Protein 6R15 (pdb70)

Sequence (227 aa):
GGITEAQARAIVNSSSALKLYSQDKTGMVDFALESGGGSILSTRCSETYETKTALMSLFGIPLWYFSQSPRVVIQPDIYPGNCWAFKGSQGYLVVRLSMMIHPAAFTLEHIPKTLSPTGNISSAPKDFAVYGLEENEEYQEEGQLLGQFTYDQDGESLQMMFQALKRPDDTAFQIVELRIFSNWGHPEYTCLLYRFRVHGEPVKEEDYSCALSNNFARSFHPMLRRYTNGPPPL

Secondary structure (DSSP, 8-state):
-PPPHHHHHHHHHHHHHHHHTTTTSS--TT-GGGT-EEEE-TT--B------EEEETTEEEEE----GGGGGSS--STT-SEEEESS-EEEEEEEEEEEEEEEEEEE---GGGSTTS--TTSB-EEEEEEESSTT-SS-EEEEEEE--TTS-SEEEEEPPP-SS---EEEEEEEE--BSS-SSEEEE-EEEEEEEE--/-HHHHHHH--GGGGSSSPP----SSPPP-

B-factor: mean 53.37, std 30.83, range [24.17, 215.7]

Organism: Homo sapiens (NCBI:txid9606)

Foldseek 3Di:
DDDDPVVVVVVVVVCVVCCVCLVHVFDFQQAVVLAKDWDDWPPWAFFDDQDAFDDDPPHTDDRDAADCNLQRYSDAQPRSWTKTWDFKTKTKMFTRAWFQWWKKKFFHDALVRDPVSFQQQEFFKKWKFADPDPPDDDGHTQDIDTDDNPDDRMDMGTTDDDPDGDIGRMMMMIGDGTNHDNTIHIGRYMGIGGGHDD/DVVVVVVVDDVVVVDPDDDDDDPPDDDDD

Solvent-accessible surface area: 13501 Å² total; per-residue (Å²): 138,76,116,80,124,75,94,35,152,62,107,84,98,68,61,114,140,90,134,89,86,50,97,24,38,81,98,15,10,0,41,13,91,18,1,0,0,2,18,12,4,14,47,7,96,47,57,150,63,143,106,42,90,116,65,108,185,69,102,90,102,136,98,105,46,43,20,1,50,20,0,0,62,86,77,46,164,65,40,42,11,2,25,1,124,34,30,105,1,55,2,2,0,22,0,13,88,78,0,67,22,53,5,1,1,1,12,3,11,49,79,128,109,19,132,102,47,73,9,28,17,0,2,59,48,3,2,0,26,1,2,118,77,63,178,52,71,111,18,67,60,11,2,142,36,66,4,66,51,107,44,139,33,48,25,76,23,127,15,94,201,89,141,116,106,58,25,7,39,18,0,0,2,28,6,93,29,18,68,56,48,118,88,60,0,13,0,10,3,0,2,0,2,26,101,41,63,245,166,154,111,134,57,15,22,114,36,46,28,9,62,197,51,173,39,102,92,70,88,37,116,126,34,80,32,139,188

Radius of gyration: 19.3 Å; Cα contacts (8 Å, |Δi|>4): 474; chains: 2; bounding box: 54×42×66 Å

InterPro domains:
  IPR012919 SUN domain [PF07738] (649-782)
  IPR012919 SUN domain [PS51469] (622-784)
  IPR032680 SUN domain-containing protein 1, N-terminal [PF09387] (63-291)
  IPR040994 SUN coiled coil domain 2 [PF18580] (547-605)
  IPR045119 SUN domain-containing protein 1-5 [PTHR12911] (48-783)

Nearest PDB structures (foldseek):
  6r15-assembly1_A  TM=1.005E+00  e=6.010E-41  Homo sapiens
  6wme-assembly1_A-3  TM=9.655E-01  e=1.500E-31  Homo sapiens
  4dxt-assembly1_A  TM=9.193E-01  e=1.225E-28  Homo sapiens
  5ywz-assembly1_A  TM=7.933E-01  e=3.144E-30  Mus musculus
  5ed8-assembly1_A  TM=7.906E-01  e=8.448E-26  Mus musculus

GO terms:
  GO:0005635 nuclear envelope (C, IDA)
  GO:0034993 meiotic nuclear membrane microtubule tethering complex (C, IDA)
  GO:0090292 nuclear matrix anchoring at nuclear membrane (P, IDA)
  GO:0005637 nuclear inner membrane (C, EXP)
  GO:0005515 protein binding (F, IPI)
  GO:0042802 identical protein binding (F, IPI)
  GO:0031965 nuclear membrane (C, IDA)
  GO:0140444 cytoskeleton-nuclear membrane anchor activity (F, IDA)
  GO:0005635 nuclear envelope (C, IMP)

Structure (mmCIF, N/CA/C/O backbone):
data_6R15
#
_entry.id   6R15
#
_cell.length_a   80.450
_cell.length_b   80.450
_cell.length_c   182.550
_cell.angle_alpha   90.00
_cell.angle_beta   90.00
_cell.angle_gamma   120.00
#
_symmetry.space_group_name_H-M   'P 63 2 2'
#
loop_
_entity.id
_entity.type
_entity.pdbx_description
1 polymer 'SUN domain-containing protein 1'
2 polymer Nesprin-1
3 non-polymer 'POTASSIUM ION'
4 non-polymer 'TRIETHYLENE GLYCOL'
5 non-polymer '4-(2-HYDROXYETHYL)-1-PIPERAZINE ETHANESULFONIC ACID'
6 water water
#
loop_
_atom_site.group_PDB
_atom_site.id
_atom_site.type_symbol
_atom_site.label_atom_id
_atom_site.label_alt_id
_atom_site.label_comp_id
_atom_site.label_asym_id
_atom_site.label_entity_id
_atom_site.label_seq_id
_atom_site.pdbx_PDB_ins_code
_atom_site.Cartn_x
_atom_site.Cartn_y
_atom_site.Cartn_z
_atom_site.occupancy
_atom_site.B_iso_or_equiv
_atom_site.auth_seq_id
_atom_site.auth_comp_id
_atom_site.auth_asym_id
_atom_site.auth_atom_id
_atom_site.pdbx_PDB_model_num
ATOM 1 N N . GLY A 1 6 ? 34.341 23.196 115.319 1.00 76.97 615 GLY A N 1
ATOM 2 C CA . GLY A 1 6 ? 34.129 24.161 114.254 1.00 80.41 615 GLY A CA 1
ATOM 3 C C . GLY A 1 6 ? 34.992 23.987 113.005 1.00 72.17 615 GLY A C 1
ATOM 4 O O . GLY A 1 6 ? 34.596 24.434 111.924 1.00 64.85 615 GLY A O 1
ATOM 7 N N . GLY A 1 7 ? 36.161 23.329 113.149 1.00 59.53 616 GLY A N 1
ATOM 8 C CA . GLY A 1 7 ? 37.124 23.224 112.074 1.00 49.26 616 GLY A CA 1
ATOM 9 C C . GLY A 1 7 ? 37.050 21.912 111.317 1.00 47.42 616 GLY A C 1
ATOM 10 O O . GLY A 1 7 ? 36.642 20.890 111.852 1.00 52.72 616 GLY A O 1
ATOM 14 N N . ILE A 1 8 ? 37.499 21.937 110.081 1.00 36.77 617 ILE A N 1
ATOM 15 C CA . ILE A 1 8 ? 37.404 20.771 109.207 1.00 34.77 617 ILE A CA 1
ATOM 16 C C . ILE A 1 8 ? 38.711 19.983 109.209 1.00 34.46 617 ILE A C 1
ATOM 17 O O . ILE A 1 8 ? 39.800 20.539 109.421 1.00 33.97 617 ILE A O 1
ATOM 33 N N . THR A 1 9 ? 38.595 18.681 108.921 1.00 33.22 618 THR A N 1
ATOM 34 C CA . THR A 1 9 ? 39.745 17.801 108.804 1.00 35.18 618 THR A CA 1
ATOM 35 C C . THR A 1 9 ? 40.331 17.824 107.387 1.00 33.22 618 THR A C 1
ATOM 36 O O . THR A 1 9 ? 39.709 18.300 106.425 1.00 31.80 618 THR A O 1
ATOM 47 N N . GLU A 1 10 ? 41.527 17.224 107.255 1.00 30.32 619 GLU A N 1
ATOM 48 C CA . GLU A 1 10 ? 42.147 17.091 105.940 1.00 30.50 619 GLU A CA 1
ATOM 49 C C . GLU A 1 10 ? 41.277 16.254 105.001 1.00 30.30 619 GLU A C 1
ATOM 50 O O . GLU A 1 10 ? 41.102 16.617 103.823 1.00 29.87 619 GLU A O 1
ATOM 62 N N . ALA A 1 11 ? 40.685 15.153 105.501 1.00 28.37 620 ALA A N 1
ATOM 63 C CA . ALA A 1 11 ? 39.801 14.351 104.642 1.00 29.70 620 ALA A CA 1
ATOM 64 C C . ALA A 1 11 ? 38.622 15.183 104.111 1.00 32.18 620 ALA A C 1
ATOM 65 O O . ALA A 1 11 ? 38.223 15.068 102.941 1.00 29.47 620 ALA A O 1
ATOM 72 N N . GLN A 1 12 ? 38.018 15.993 104.980 1.00 31.66 621 GLN A N 1
ATOM 73 C CA . GLN A 1 12 ? 36.880 16.804 104.567 1.00 30.40 621 GLN A CA 1
ATOM 74 C C . GLN A 1 12 ? 37.289 17.875 103.560 1.00 30.33 621 GLN A C 1
ATOM 75 O O . GLN A 1 12 ? 36.523 18.191 102.624 1.00 32.14 621 GLN A O 1
ATOM 89 N N . ALA A 1 13 ? 38.473 18.475 103.735 1.00 29.93 622 ALA A N 1
ATOM 90 C CA . ALA A 1 13 ? 38.962 19.460 102.781 1.00 30.01 622 ALA A CA 1
ATOM 91 C C . ALA A 1 13 ? 39.230 18.841 101.412 1.00 29.88 622 ALA A C 1
ATOM 92 O O . ALA A 1 13 ? 38.958 19.450 100.354 1.00 27.86 622 ALA A O 1
ATOM 99 N N . ARG A 1 14 ? 39.792 17.618 101.410 1.00 27.74 623 ARG A N 1
ATOM 100 C CA . ARG A 1 14 ? 40.018 16.941 100.138 1.00 27.13 623 ARG A CA 1
ATOM 101 C C . ARG A 1 14 ? 38.703 16.645 99.426 1.00 27.59 623 ARG A C 1
ATOM 102 O O . ARG A 1 14 ? 38.628 16.777 98.202 1.00 27.87 623 ARG A O 1
ATOM 123 N N . ALA A 1 15 ? 37.670 16.231 100.158 1.00 27.91 624 ALA A N 1
ATOM 124 C CA . ALA A 1 15 ? 36.371 15.955 99.535 1.00 30.32 624 ALA A CA 1
ATOM 125 C C . ALA A 1 15 ? 35.756 17.214 98.897 1.00 30.04 624 ALA A C 1
ATOM 126 O O . ALA A 1 15 ? 35.209 17.148 97.782 1.00 29.61 624 ALA A O 1
ATOM 133 N N . ILE A 1 16 ? 35.866 18.371 99.565 1.00 29.24 625 ILE A N 1
ATOM 134 C CA . ILE A 1 16 ? 35.341 19.628 99.010 1.00 30.69 625 ILE A CA 1
ATOM 135 C C . ILE A 1 16 ? 36.082 20.030 97.720 1.00 30.97 625 ILE A C 1
ATOM 136 O O . ILE A 1 16 ? 35.461 20.481 96.745 1.00 28.21 625 ILE A O 1
ATOM 152 N N . VAL A 1 17 ? 37.413 19.889 97.708 1.00 26.64 626 VAL A N 1
ATOM 153 C CA . VAL A 1 17 ? 38.215 20.221 96.531 1.00 28.38 626 VAL A CA 1
ATOM 154 C C . VAL A 1 17 ? 37.852 19.312 95.355 1.00 25.65 626 VAL A C 1
ATOM 155 O O . VAL A 1 17 ? 37.640 19.778 94.213 1.00 25.80 626 VAL A O 1
ATOM 168 N N . ASN A 1 18 ? 37.792 17.998 95.608 1.00 28.01 627 ASN A N 1
ATOM 169 C CA . ASN A 1 18 ? 37.508 17.039 94.540 1.00 30.28 627 ASN A CA 1
ATOM 170 C C . ASN A 1 18 ? 36.100 17.235 93.962 1.00 29.94 627 ASN A C 1
ATOM 171 O O . ASN A 1 18 ? 35.898 17.069 92.741 1.00 27.95 627 ASN A O 1
ATOM 182 N N . SER A 1 19 ? 35.116 17.577 94.818 1.00 28.93 628 SER A N 1
ATOM 183 C CA A SER A 1 19 ? 33.762 17.806 94.320 0.21 29.91 628 SER A CA 1
ATOM 184 C CA B SER A 1 19 ? 33.754 17.819 94.340 0.52 29.90 628 SER A CA 1
ATOM 185 C CA C SER A 1 19 ? 33.758 17.816 94.334 0.27 29.90 628 SER A CA 1
ATOM 186 C C . SER A 1 19 ? 33.686 19.073 93.464 1.00 29.97 628 SER A C 1
ATOM 187 O O . SER A 1 19 ? 32.965 19.101 92.448 1.00 30.28 628 SER A O 1
ATOM 209 N N . ALA A 1 20 ? 34.412 20.123 93.844 1.00 26.18 629 ALA A N 1
ATOM 210 C CA . ALA A 1 20 ? 34.448 21.346 93.031 1.00 26.86 629 ALA A CA 1
ATOM 211 C C . ALA A 1 20 ? 35.097 21.131 91.662 1.00 28.14 629 ALA A C 1
ATOM 212 O O . ALA A 1 20 ? 34.612 21.680 90.644 1.00 29.31 629 ALA A O 1
ATOM 219 N N . LEU A 1 21 ? 36.214 20.377 91.597 1.00 25.21 630 LEU A N 1
ATOM 220 C CA . LEU A 1 21 ? 36.827 20.078 90.293 1.00 24.97 630 LEU A CA 1
ATOM 221 C C . LEU A 1 21 ? 35.935 19.174 89.438 1.00 29.40 630 LEU A C 1
ATOM 222 O O . LEU A 1 21 ? 35.897 19.325 88.203 1.00 28.48 630 LEU A O 1
ATOM 238 N N . LYS A 1 22 ? 35.179 18.250 90.061 1.00 26.71 631 LYS A N 1
ATOM 239 C CA . LYS A 1 22 ? 34.271 17.412 89.272 1.00 28.23 631 LYS A CA 1
ATOM 240 C C . LYS A 1 22 ? 33.182 18.264 88.593 1.00 29.29 631 LYS A C 1
ATOM 241 O O . LYS A 1 22 ? 32.906 18.108 87.386 1.00 28.68 631 LYS A O 1
ATOM 260 N N . LEU A 1 23 ? 32.576 19.200 89.323 1.00 28.01 632 LEU A N 1
ATOM 261 C CA . LEU A 1 23 ? 31.585 20.080 88.699 1.00 27.06 632 LEU A CA 1
ATOM 262 C C . LEU A 1 23 ? 32.215 20.961 87.619 1.00 27.72 632 LEU A C 1
ATOM 263 O O . LEU A 1 23 ? 31.607 21.180 86.547 1.00 27.91 632 LEU A O 1
ATOM 279 N N . 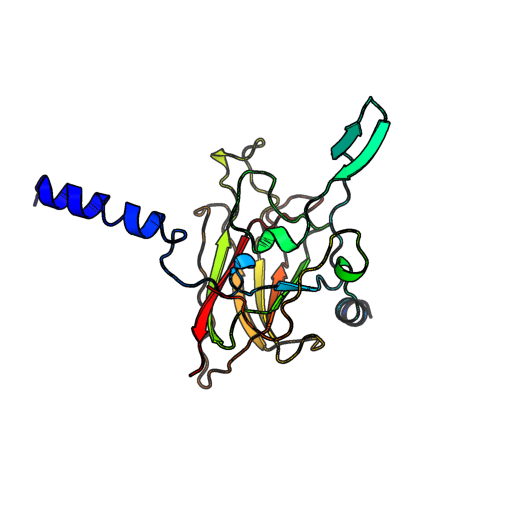TYR A 1 24 ? 33.419 21.511 87.898 1.00 25.83 633 TYR A N 1
ATOM 280 C CA . TYR A 1 24 ? 34.126 22.343 86.925 1.00 25.71 633 TYR A CA 1
ATOM 281 C C . TYR A 1 24 ? 34.309 21.598 85.600 1.00 28.04 633 TYR A C 1
ATOM 282 O O . TYR A 1 24 ? 34.064 22.156 84.507 1.00 27.70 633 TYR A O 1
ATOM 300 N N . SER A 1 25 ? 34.712 20.327 85.675 1.00 26.33 634 SER A N 1
ATOM 301 C CA . SER A 1 25 ? 34.950 19.529 84.481 1.00 27.16 634 SER A CA 1
ATOM 302 C C . SER A 1 25 ? 33.673 19.232 83.679 1.00 27.47 634 SER A C 1
ATOM 303 O O . SER A 1 25 ? 33.790 18.801 82.512 1.00 28.18 634 SER A O 1
ATOM 311 N N . GLN A 1 26 ? 32.494 19.404 84.264 1.00 26.02 635 GLN A N 1
ATOM 312 C CA . GLN A 1 26 ? 31.221 19.108 83.576 1.00 27.79 635 GLN A CA 1
ATOM 313 C C . GLN A 1 26 ? 30.642 20.373 82.947 1.00 27.56 635 GLN A C 1
ATOM 314 O O . GLN A 1 26 ? 29.566 20.820 83.275 1.00 27.85 635 GLN A O 1
ATOM 328 N N . ASP A 1 27 ? 31.420 20.986 82.053 1.00 28.61 636 ASP A N 1
ATOM 329 C CA . ASP A 1 27 ? 31.004 22.236 81.400 1.00 29.22 636 ASP A CA 1
ATOM 330 C C . ASP A 1 27 ? 30.685 23.327 82.424 1.00 29.52 636 ASP A C 1
ATOM 331 O O . ASP A 1 27 ? 29.792 24.147 82.205 1.00 28.15 636 ASP A O 1
ATOM 340 N N . LYS A 1 28 ? 31.429 23.362 83.552 1.00 26.81 637 LYS A N 1
ATOM 341 C CA . LYS A 1 28 ? 31.261 24.294 84.681 1.00 28.68 637 LYS A CA 1
ATOM 342 C C . LYS A 1 28 ? 29.971 24.175 85.505 1.00 30.92 637 LYS A C 1
ATOM 343 O O . LYS A 1 28 ? 29.974 24.486 86.700 1.00 31.57 637 LYS A O 1
ATOM 362 N N . THR A 1 29 ? 28.866 23.735 84.899 1.00 30.74 638 THR A N 1
ATOM 363 C CA . THR A 1 29 ? 27.529 23.802 85.484 1.00 34.75 638 THR A CA 1
ATOM 364 C C . THR A 1 29 ? 26.936 22.461 85.889 1.00 32.06 638 THR A C 1
ATOM 365 O O . THR A 1 29 ? 25.998 22.422 86.698 1.00 31.74 638 THR A O 1
ATOM 376 N N . GLY A 1 30 ? 27.359 21.373 85.255 1.00 28.51 639 GLY A N 1
ATOM 377 C CA . GLY A 1 30 ? 26.723 20.097 85.501 1.00 30.43 639 GLY A CA 1
ATOM 378 C C . GLY A 1 30 ? 25.327 19.933 84.924 1.00 31.03 639 GLY A C 1
ATOM 379 O O . GLY A 1 30 ? 24.570 19.097 85.409 1.00 32.37 639 GLY A O 1
ATOM 383 N N . MET A 1 31 ? 24.960 20.718 83.905 1.00 29.10 640 MET A N 1
ATOM 384 C CA . MET A 1 31 ? 23.631 20.686 83.293 1.00 31.26 640 MET A CA 1
ATOM 385 C C . MET A 1 31 ? 23.745 20.552 81.775 1.00 29.85 640 MET A C 1
ATOM 386 O O . MET A 1 31 ? 24.620 21.173 81.171 1.00 28.81 640 MET A O 1
ATOM 400 N N . VAL A 1 32 ? 22.843 19.785 81.151 1.00 30.36 641 VAL A N 1
ATOM 401 C CA . VAL A 1 32 ? 22.815 19.693 79.681 1.00 32.21 641 VAL A CA 1
ATOM 402 C C . VAL A 1 32 ? 22.624 21.072 79.044 1.00 30.96 641 VAL A C 1
ATOM 403 O O . VAL A 1 32 ? 21.750 21.848 79.472 1.00 30.61 641 VAL A O 1
ATOM 416 N N . ASP A 1 33 ? 23.385 21.343 77.937 1.00 29.74 642 ASP A N 1
ATOM 417 C CA . ASP A 1 33 ? 23.183 22.527 77.085 1.00 30.56 642 ASP A CA 1
ATOM 418 C C . ASP A 1 33 ? 22.565 22.075 75.751 1.00 30.49 642 ASP A C 1
ATOM 419 O O . ASP A 1 33 ? 23.282 21.548 74.882 1.00 28.66 642 ASP A O 1
ATOM 428 N N . PHE A 1 34 ? 21.255 22.272 75.593 1.00 26.96 643 PHE A N 1
ATOM 429 C CA . PHE A 1 34 ? 20.558 21.808 74.383 1.00 29.60 643 PHE A CA 1
ATOM 430 C C . PHE A 1 34 ? 20.851 22.681 73.151 1.00 30.61 643 PHE A C 1
ATOM 431 O O . PHE A 1 34 ? 20.417 22.323 72.041 1.00 30.14 643 PHE A O 1
ATOM 448 N N . ALA A 1 35 ? 21.596 23.786 73.304 1.00 27.36 644 ALA A N 1
ATOM 449 C CA . ALA A 1 35 ? 22.020 24.581 72.141 1.00 28.43 644 ALA A CA 1
ATOM 450 C C . ALA A 1 35 ? 23.399 24.196 71.600 1.00 29.46 644 ALA A C 1
ATOM 451 O O . ALA A 1 35 ? 23.750 24.641 70.487 1.00 28.59 644 ALA A O 1
ATOM 458 N N . LEU A 1 36 ? 24.195 23.433 72.366 1.00 28.51 645 LEU A N 1
ATOM 459 C CA . LEU A 1 36 ? 25.571 23.130 71.989 1.00 28.82 645 LEU A CA 1
ATOM 460 C C . LEU A 1 36 ? 25.655 22.476 70.606 1.00 29.32 645 LEU A C 1
ATOM 461 O O . LEU A 1 36 ? 25.016 21.455 70.352 1.00 27.02 645 LEU A O 1
ATOM 477 N N . GLU A 1 37 ? 26.522 23.023 69.731 1.00 26.57 646 GLU A N 1
ATOM 478 C CA . GLU A 1 37 ? 26.539 22.548 68.346 1.00 27.58 646 GLU A CA 1
ATOM 479 C C . GLU A 1 37 ? 26.973 21.074 68.258 1.00 28.54 646 GLU A C 1
ATOM 480 O O . GLU A 1 37 ? 26.355 20.282 67.526 1.00 28.92 646 GLU A O 1
ATOM 492 N N . SER A 1 38 ? 28.055 20.682 68.975 1.00 28.85 647 SER A N 1
ATOM 493 C CA . SER A 1 38 ? 28.543 19.311 68.840 1.00 31.13 647 SER A CA 1
ATOM 494 C C . SER A 1 38 ? 27.482 18.290 69.317 1.00 31.60 647 SER A C 1
ATOM 495 O O . SER A 1 38 ? 27.461 17.146 68.829 1.00 30.48 647 SER A O 1
ATOM 503 N N . GLY A 1 39 ? 26.580 18.715 70.208 1.00 30.69 648 GLY A N 1
ATOM 504 C CA . GLY A 1 39 ? 25.532 17.879 70.748 1.00 32.69 648 GLY A CA 1
ATOM 505 C C . GLY A 1 39 ? 24.217 17.870 69.994 1.00 33.22 648 GLY A C 1
ATOM 506 O O . GLY A 1 39 ? 23.289 17.174 70.413 1.00 31.93 648 GLY A O 1
ATOM 510 N N . GLY A 1 40 ? 24.101 18.572 68.868 1.00 29.76 649 GLY A N 1
ATOM 511 C CA . GLY A 1 40 ? 22.869 18.564 68.066 1.00 30.58 649 GLY A CA 1
ATOM 512 C C . GLY A 1 40 ? 22.194 19.921 67.867 1.00 29.94 649 GLY A C 1
ATOM 513 O O . GLY A 1 40 ? 21.201 19.981 67.115 1.00 30.70 649 GLY A O 1
ATOM 517 N N . GLY A 1 41 ? 22.679 21.027 68.480 1.00 30.97 650 GLY A N 1
ATOM 518 C CA . GLY A 1 41 ? 22.130 22.370 68.216 1.00 30.21 650 GLY A CA 1
ATOM 519 C C . GLY A 1 41 ? 22.658 23.007 66.937 1.00 28.68 650 GLY A C 1
ATOM 520 O O . GLY A 1 41 ? 23.709 22.614 66.412 1.00 28.58 650 GLY A O 1
ATOM 524 N N . SER A 1 42 ? 21.918 23.992 66.399 1.00 29.88 651 SER A N 1
ATOM 525 C CA . SER A 1 42 ? 22.376 24.691 65.202 1.00 31.92 651 SER A CA 1
ATOM 526 C C . SER A 1 42 ? 21.845 26.124 65.118 1.00 32.82 651 SER A C 1
ATOM 527 O O . SER A 1 42 ? 20.816 26.479 65.709 1.00 31.01 651 SER A O 1
ATOM 535 N N . ILE A 1 43 ? 22.595 26.959 64.385 1.00 29.18 652 ILE A N 1
ATOM 536 C CA . ILE A 1 43 ? 22.184 28.329 64.075 1.00 30.57 652 ILE A CA 1
ATOM 537 C C . ILE A 1 43 ? 21.381 28.305 62.773 1.00 33.00 652 ILE A C 1
ATOM 538 O O . ILE A 1 43 ? 21.914 27.936 61.714 1.00 31.17 652 ILE A O 1
ATOM 554 N N . LEU A 1 44 ? 20.109 28.733 62.849 1.00 29.88 653 LEU A N 1
ATOM 555 C CA . LEU A 1 44 ? 19.226 28.824 61.689 1.00 32.47 653 LEU A CA 1
ATOM 556 C C . LEU A 1 44 ? 19.309 30.176 60.982 1.00 35.11 653 LEU A C 1
ATOM 557 O O . LEU A 1 44 ? 19.268 30.229 59.747 1.00 36.31 653 LEU A O 1
ATOM 573 N N . SER A 1 45 ? 19.378 31.277 61.740 1.00 34.68 654 SER A N 1
ATOM 574 C CA . SER A 1 45 ? 19.221 32.617 61.167 1.00 34.58 654 SER A CA 1
ATOM 575 C C . SER A 1 45 ? 19.766 33.696 62.098 1.00 35.24 654 SER A C 1
ATOM 576 O O . SER A 1 45 ? 19.785 33.535 63.330 1.00 34.42 654 SER A O 1
ATOM 584 N N . THR A 1 46 ? 20.179 34.809 61.485 1.00 34.54 655 THR A N 1
ATOM 585 C CA . THR A 1 46 ? 20.513 36.049 62.190 1.00 36.58 655 THR A CA 1
ATOM 586 C C . THR A 1 46 ? 19.558 37.212 61.839 1.00 37.15 655 THR A C 1
ATOM 587 O O . THR A 1 46 ? 19.820 38.359 62.233 1.00 33.70 655 THR A O 1
ATOM 598 N N . ARG A 1 47 ? 18.448 36.943 61.135 1.00 33.14 656 ARG A N 1
ATOM 599 C CA . ARG A 1 47 ? 17.462 37.976 60.719 1.00 35.67 656 ARG A CA 1
ATOM 600 C C . ARG A 1 47 ? 18.228 39.116 60.038 1.00 37.24 656 ARG A C 1
ATOM 601 O O . ARG A 1 47 ? 19.076 38.843 59.171 1.00 35.24 656 ARG A O 1
ATOM 622 N N . CYS A 1 48 ? 17.966 40.380 60.375 1.00 38.07 657 CYS A N 1
ATOM 623 C CA . CYS A 1 48 ? 18.645 41.493 59.728 1.00 41.07 657 CYS A CA 1
ATOM 624 C C . CYS A 1 48 ? 19.934 41.946 60.438 1.00 41.20 657 CYS A C 1
ATOM 625 O O . CYS A 1 48 ? 20.449 43.012 60.097 1.00 41.67 657 CYS A O 1
ATOM 632 N N . SER A 1 49 ? 20.488 41.163 61.361 1.00 37.49 658 SER A N 1
ATOM 633 C CA . SER A 1 49 ? 21.768 41.513 61.979 1.00 37.68 658 SER A CA 1
ATOM 634 C C . SER A 1 49 ? 22.874 41.589 60.921 1.00 42.32 658 SER A C 1
ATOM 635 O O . SER A 1 49 ? 22.910 40.781 59.988 1.00 40.58 658 SER A O 1
ATOM 643 N N . GLU A 1 50 ? 23.823 42.508 61.106 1.00 40.50 659 GLU A N 1
ATOM 644 C CA . GLU A 1 50 ? 24.954 42.645 60.189 1.00 44.98 659 GLU A CA 1
ATOM 645 C C . GLU A 1 50 ? 26.248 42.312 60.910 1.00 42.20 659 GLU A C 1
ATOM 646 O O . GLU A 1 50 ? 26.617 42.997 61.867 1.00 37.65 659 GLU A O 1
ATOM 658 N N . THR A 1 51 ? 26.924 41.249 60.471 1.00 38.64 660 THR A N 1
ATOM 659 C CA . THR A 1 51 ? 28.202 40.888 61.074 1.00 40.54 660 THR A CA 1
ATOM 660 C C . THR A 1 51 ? 29.203 42.016 60.836 1.00 41.92 660 THR A C 1
ATOM 661 O O . THR A 1 51 ? 29.258 42.606 59.749 1.00 42.47 660 THR A O 1
ATOM 672 N N . TYR A 1 52 ? 29.951 42.369 61.873 1.00 39.55 661 TYR A N 1
ATOM 673 C CA . TYR A 1 52 ? 30.797 43.562 61.800 1.00 44.03 661 TYR A CA 1
ATOM 674 C C . TYR A 1 52 ? 31.989 43.299 60.876 1.00 52.17 661 TYR A C 1
ATOM 675 O O . TYR A 1 52 ? 32.764 42.370 61.103 1.00 58.65 661 TYR A O 1
ATOM 693 N N . GLU A 1 53 ? 32.146 44.117 59.848 1.00 77.95 662 GLU A N 1
ATOM 694 C CA . GLU A 1 53 ? 33.168 43.893 58.826 1.00 84.21 662 GLU A CA 1
ATOM 695 C C . GLU A 1 53 ? 34.340 44.829 59.094 1.00 75.99 662 GLU A C 1
ATOM 696 O O . GLU A 1 53 ? 34.275 46.025 58.817 1.00 76.79 662 GLU A O 1
ATOM 708 N N . THR A 1 54 ? 35.415 44.287 59.641 1.00 83.18 663 THR A N 1
ATOM 709 C CA . T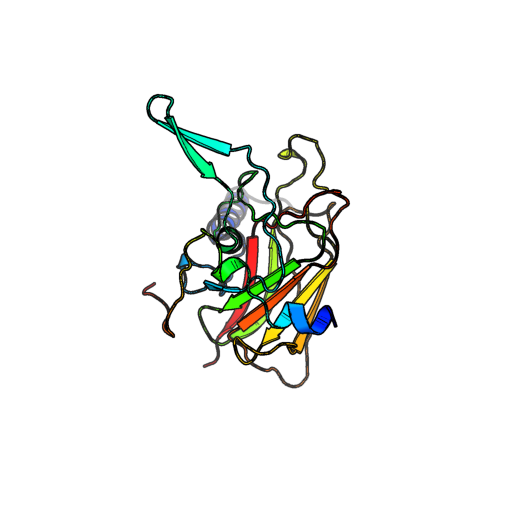HR A 1 54 ? 36.543 45.131 60.005 1.00 88.21 663 THR A CA 1
ATOM 710 C C . THR A 1 54 ? 37.608 45.193 58.918 1.00 89.77 663 THR A C 1
ATOM 711 O O . THR A 1 54 ? 38.250 46.237 58.758 1.00 100.31 663 THR A O 1
ATOM 722 N N . LYS A 1 55 ? 37.807 44.109 58.163 1.00 76.80 664 LYS A N 1
ATOM 723 C CA . LYS A 1 55 ? 38.810 44.061 57.097 1.00 78.28 664 LYS A CA 1
ATOM 724 C C . LYS A 1 55 ? 40.233 44.252 57.632 1.00 76.67 664 LYS A C 1
ATOM 725 O O . LYS A 1 55 ? 41.053 44.944 57.020 1.00 76.60 664 LYS A O 1
ATOM 744 N N . THR A 1 56 ? 40.538 43.619 58.771 1.00 70.74 665 THR A N 1
ATOM 745 C CA . THR A 1 56 ? 41.861 43.716 59.376 1.00 73.47 665 THR A CA 1
ATOM 746 C C . THR A 1 56 ? 42.612 42.395 59.479 1.00 65.54 665 THR A C 1
ATOM 747 O O . THR A 1 56 ? 43.840 42.428 59.566 1.00 70.80 665 THR A O 1
ATOM 758 N N . ALA A 1 57 ? 41.927 41.249 59.461 1.00 60.09 666 ALA A N 1
ATOM 759 C CA . ALA A 1 57 ? 42.560 39.935 59.643 1.00 58.09 666 ALA A CA 1
ATOM 760 C C . ALA A 1 57 ? 42.811 39.264 58.291 1.00 51.30 666 ALA A C 1
ATOM 761 O O . ALA A 1 57 ? 41.985 38.505 57.785 1.00 48.74 666 ALA A O 1
ATOM 768 N N . LEU A 1 58 ? 43.991 39.495 57.732 1.00 46.39 667 LEU A N 1
ATOM 769 C CA . LEU A 1 58 ? 44.313 39.054 56.377 1.00 46.52 667 LEU A CA 1
ATOM 770 C C . LEU A 1 58 ? 45.120 37.756 56.408 1.00 45.64 667 LEU A C 1
ATOM 771 O O . LEU A 1 58 ? 46.184 37.686 57.052 1.00 44.54 667 LEU A O 1
ATOM 787 N N . MET A 1 59 ? 44.611 36.736 55.705 1.00 46.85 668 MET A N 1
ATOM 788 C CA . MET A 1 59 ? 45.318 35.472 55.509 1.00 46.55 668 MET A CA 1
ATOM 789 C C . MET A 1 59 ? 46.081 35.508 54.187 1.00 46.92 668 MET A C 1
ATOM 790 O O . MET A 1 59 ? 45.520 35.887 53.147 1.00 48.71 668 MET A O 1
ATOM 804 N N . SER A 1 60 ? 47.355 35.104 54.223 1.00 45.75 669 SER A N 1
ATOM 805 C CA . SER A 1 60 ? 48.190 35.120 53.023 1.00 46.19 669 SER A CA 1
ATOM 806 C C . SER A 1 60 ? 49.078 33.882 52.950 1.00 45.66 669 SER A C 1
ATOM 807 O O . SER A 1 60 ? 49.332 33.189 53.948 1.00 45.82 669 SER A O 1
ATOM 815 N N . LEU A 1 61 ? 49.582 33.632 51.753 1.00 46.40 670 LEU A N 1
ATOM 816 C CA . LEU A 1 61 ? 50.556 32.581 51.519 1.00 55.08 670 LEU A CA 1
ATOM 817 C C . LEU A 1 61 ? 51.538 33.069 50.458 1.00 53.75 670 LEU A C 1
ATOM 818 O O . LEU A 1 61 ? 51.128 33.610 49.424 1.00 49.10 670 LEU A O 1
ATOM 834 N N . PHE A 1 62 ? 52.832 32.918 50.746 1.00 49.36 671 PHE A N 1
ATOM 835 C CA . PHE A 1 62 ? 53.902 33.404 49.881 1.00 56.84 671 PHE A CA 1
ATOM 836 C C . PHE A 1 62 ? 53.765 34.895 49.601 1.00 61.74 671 PHE A C 1
ATOM 837 O O . PHE A 1 62 ? 54.155 35.381 48.533 1.00 69.48 671 PHE A O 1
ATOM 854 N N . GLY A 1 63 ? 53.217 35.635 50.550 1.00 54.16 672 GLY A N 1
ATOM 855 C CA . GLY A 1 63 ? 52.977 37.044 50.349 1.00 56.46 672 GLY A CA 1
ATOM 856 C C . GLY A 1 63 ? 51.740 37.379 49.545 1.00 55.40 672 GLY A C 1
ATOM 857 O O . GLY A 1 63 ? 51.476 38.566 49.333 1.00 60.68 672 GLY A O 1
ATOM 861 N N . ILE A 1 64 ? 50.964 36.382 49.124 1.00 53.57 673 ILE A N 1
ATOM 862 C CA . ILE A 1 64 ? 49.795 36.600 48.277 1.00 53.51 673 ILE A CA 1
ATOM 863 C C . ILE A 1 64 ? 48.555 36.693 49.173 1.00 55.13 673 ILE A C 1
ATOM 864 O O . ILE A 1 64 ? 48.239 35.709 49.873 1.00 50.44 673 ILE A O 1
ATOM 880 N N . PRO A 1 65 ? 47.822 37.807 49.154 1.00 53.51 674 PRO A N 1
ATOM 881 C CA . PRO A 1 65 ? 46.610 37.886 49.979 1.00 53.22 674 PRO A CA 1
ATOM 882 C C . PRO A 1 65 ? 45.554 36.910 49.483 1.00 61.75 674 PRO A C 1
ATOM 883 O O . PRO A 1 65 ? 45.312 36.798 48.281 1.00 60.07 674 PRO A O 1
ATOM 894 N N . LEU A 1 66 ? 44.909 36.218 50.421 1.00 62.97 675 LEU A N 1
ATOM 895 C CA . LEU A 1 66 ? 43.945 35.182 50.079 1.00 57.97 675 LEU A CA 1
ATOM 896 C C . LEU A 1 66 ? 42.536 35.458 50.571 1.00 59.62 675 LEU A C 1
ATOM 897 O O . LEU A 1 66 ? 41.577 35.212 49.838 1.00 62.46 675 LEU A O 1
ATOM 913 N N . TRP A 1 67 ? 42.375 35.939 51.802 1.00 55.84 676 TRP A N 1
ATOM 914 C CA . TRP A 1 67 ? 41.066 35.930 52.438 1.00 57.98 676 TRP A CA 1
ATOM 915 C C . TRP A 1 67 ? 41.127 36.818 53.670 1.00 55.13 676 TRP A C 1
ATOM 916 O O . TRP A 1 67 ? 42.155 36.858 54.353 1.00 51.92 676 TRP A O 1
ATOM 937 N N . TYR A 1 68 ? 40.034 37.529 53.948 1.00 56.52 677 TYR A N 1
ATOM 938 C CA . TYR A 1 68 ? 39.856 38.213 55.226 1.00 54.59 677 TYR A CA 1
ATOM 939 C C . TYR A 1 68 ? 39.034 37.347 56.182 1.00 55.18 677 TYR A C 1
ATOM 940 O O . TYR A 1 68 ? 37.994 36.815 55.803 1.00 58.44 677 TYR A O 1
ATOM 958 N N . PHE A 1 69 ? 39.495 37.217 57.416 1.00 52.75 678 PHE A N 1
ATOM 959 C CA . PHE A 1 69 ? 38.870 36.329 58.393 1.00 53.69 678 PHE A CA 1
ATOM 960 C C . PHE A 1 69 ? 38.013 37.129 59.366 1.00 53.87 678 PHE A C 1
ATOM 961 O O . PHE A 1 69 ? 38.466 38.143 59.892 1.00 51.69 678 PHE A O 1
ATOM 978 N N . SER A 1 70 ? 36.776 36.666 59.597 1.00 41.56 679 SER A N 1
ATOM 979 C CA . SER A 1 70 ? 35.916 37.152 60.676 1.00 43.55 679 SER A CA 1
ATOM 980 C C . SER A 1 70 ? 35.119 35.976 61.241 1.00 43.04 679 SER A C 1
ATOM 981 O O . SER A 1 70 ? 34.891 34.981 60.548 1.00 41.03 679 SER A O 1
ATOM 989 N N . GLN A 1 71 ? 34.705 36.087 62.511 1.00 37.52 680 GLN A N 1
ATOM 990 C CA . GLN A 1 71 ? 34.055 34.975 63.197 1.00 34.35 680 GLN A CA 1
ATOM 991 C C . GLN A 1 71 ? 32.600 34.812 62.758 1.00 34.29 680 GLN A C 1
ATOM 992 O O . GLN A 1 71 ? 31.885 35.803 62.542 1.00 36.32 680 GLN A O 1
ATOM 1006 N N . SER A 1 72 ? 32.155 33.531 62.678 1.00 34.61 681 SER A N 1
ATOM 1007 C CA . SER A 1 72 ? 30.810 33.112 62.287 1.00 34.95 681 SER A CA 1
ATOM 1008 C C . SER A 1 72 ? 29.861 33.188 63.469 1.00 31.56 681 SER A C 1
ATOM 1009 O O . SER A 1 72 ? 30.276 33.000 64.615 1.00 31.06 681 SER A O 1
ATOM 1017 N N . PRO A 1 73 ? 28.582 33.400 63.220 1.00 28.98 682 PRO A N 1
ATOM 1018 C CA . PRO A 1 73 ? 27.578 33.260 64.281 1.00 28.70 682 PRO A CA 1
ATOM 1019 C C . PRO A 1 73 ? 27.618 31.905 64.972 1.00 27.30 682 PRO A C 1
ATOM 1020 O O . PRO A 1 73 ? 27.213 31.790 66.150 1.00 28.44 682 PRO A O 1
ATOM 1031 N N . ARG A 1 74 ? 28.130 30.869 64.290 1.00 26.64 683 ARG A N 1
ATOM 1032 C CA . ARG A 1 74 ? 28.196 29.537 64.928 1.00 26.63 683 ARG A CA 1
ATOM 1033 C C . ARG A 1 74 ? 29.093 29.503 66.176 1.00 28.01 683 ARG A C 1
ATOM 1034 O O . ARG A 1 74 ? 28.955 28.579 67.016 1.00 27.69 683 ARG A O 1
ATOM 1055 N N . VAL A 1 75 ? 30.014 30.465 66.323 1.00 30.59 684 VAL A N 1
ATOM 1056 C CA . VAL A 1 75 ? 30.910 30.409 67.484 1.00 30.47 684 VAL A CA 1
ATOM 1057 C C . VAL A 1 75 ? 30.129 30.596 68.802 1.00 28.92 684 VAL A C 1
ATOM 1058 O O . VAL A 1 75 ? 30.636 30.199 69.885 1.00 27.48 684 VAL A O 1
ATOM 1071 N N . VAL A 1 76 ? 28.917 31.156 68.742 1.00 24.96 685 VAL A N 1
ATOM 1072 C CA . VAL A 1 76 ? 28.092 31.388 69.940 1.00 26.04 685 VAL A CA 1
ATOM 1073 C C . VAL A 1 76 ? 27.625 30.066 70.582 1.00 27.06 685 VAL A C 1
ATOM 1074 O O . VAL A 1 76 ? 27.299 30.065 71.787 1.00 27.88 685 VAL A O 1
ATOM 1087 N N . ILE A 1 77 ? 27.634 28.930 69.846 1.00 25.69 686 ILE A N 1
ATOM 1088 C CA . ILE A 1 77 ? 27.255 27.646 70.437 1.00 26.34 686 ILE A CA 1
ATOM 1089 C C . ILE A 1 77 ? 28.444 26.668 70.415 1.00 28.09 686 ILE A C 1
ATOM 1090 O O . ILE A 1 77 ? 28.280 25.438 70.231 1.00 27.66 686 ILE A O 1
ATOM 1106 N N . GLN A 1 78 ? 29.673 27.228 70.572 1.00 27.79 687 GLN A N 1
ATOM 1107 C CA . GLN A 1 78 ? 30.926 26.479 70.702 1.00 28.11 687 GLN A CA 1
ATOM 1108 C C . GLN A 1 78 ? 31.635 26.902 72.008 1.00 25.79 687 GLN A C 1
ATOM 1109 O O . GLN A 1 78 ? 31.558 28.074 72.387 1.00 26.96 687 GLN A O 1
ATOM 1123 N N . PRO A 1 79 ? 32.309 25.986 72.721 1.00 25.00 688 PRO A N 1
ATOM 1124 C CA . PRO A 1 79 ? 32.676 26.290 74.127 1.00 27.50 688 PRO A CA 1
ATOM 1125 C C . PRO A 1 79 ? 33.914 27.177 74.371 1.00 28.01 688 PRO A C 1
ATOM 1126 O O . PRO A 1 79 ? 33.996 27.784 75.458 1.00 27.00 688 PRO A O 1
ATOM 1137 N N . ASP A 1 80 ? 34.846 27.300 73.417 1.00 27.89 689 ASP A N 1
ATOM 1138 C CA . ASP A 1 80 ? 36.030 28.185 73.576 1.00 30.12 689 ASP A CA 1
ATOM 1139 C C . ASP A 1 80 ? 35.622 29.640 73.788 1.00 30.16 689 ASP A C 1
ATOM 1140 O O . ASP A 1 80 ? 34.858 30.205 72.990 1.00 29.62 689 ASP A O 1
ATOM 1149 N N . ILE A 1 81 ? 36.095 30.258 74.886 1.00 26.78 690 ILE A N 1
ATOM 1150 C CA . ILE A 1 81 ? 35.812 31.681 75.113 1.00 27.20 690 ILE A CA 1
ATOM 1151 C C . ILE A 1 81 ? 37.081 32.496 75.407 1.00 30.65 690 ILE A C 1
ATOM 1152 O O . ILE A 1 81 ? 37.044 33.482 76.167 1.00 29.69 690 ILE A O 1
ATOM 1168 N N . TYR A 1 82 ? 38.209 32.122 74.793 1.00 26.13 691 TYR A N 1
ATOM 1169 C CA . TYR A 1 82 ? 39.362 33.002 74.793 1.00 26.01 691 TYR A CA 1
ATOM 1170 C C . TYR A 1 82 ? 38.977 34.329 74.119 1.00 27.84 691 TYR A C 1
ATOM 1171 O O . TYR A 1 82 ? 38.111 34.348 73.225 1.00 26.74 691 TYR A O 1
ATOM 1189 N N . PRO A 1 83 ? 39.590 35.448 74.531 1.00 27.53 692 PRO A N 1
ATOM 1190 C CA . PRO A 1 83 ? 39.320 36.741 73.878 1.00 28.40 692 PRO A CA 1
ATOM 1191 C C . PRO A 1 83 ? 39.324 36.657 72.351 1.00 29.89 692 PRO A C 1
ATOM 1192 O O . PRO A 1 83 ? 40.257 36.135 71.734 1.00 28.36 692 PRO A O 1
ATOM 1203 N N . GLY A 1 84 ? 38.260 37.210 71.740 1.00 30.38 693 GLY A N 1
ATOM 1204 C CA . GLY A 1 84 ? 38.092 37.233 70.290 1.00 29.71 693 GLY A CA 1
ATOM 1205 C C . GLY A 1 84 ? 37.284 36.083 69.710 1.00 31.37 693 GLY A C 1
ATOM 1206 O O . GLY A 1 84 ? 36.891 36.152 68.529 1.00 33.20 693 GLY A O 1
ATOM 1210 N N . ASN A 1 85 ? 37.020 35.030 70.490 1.00 26.65 694 ASN A N 1
ATOM 1211 C CA . ASN A 1 85 ? 36.228 33.881 70.024 1.00 27.01 694 ASN A CA 1
ATOM 1212 C C . ASN A 1 85 ? 34.729 34.111 70.271 1.00 28.73 694 ASN A C 1
ATOM 1213 O O . ASN A 1 85 ? 34.071 33.402 71.039 1.00 28.86 694 ASN A O 1
ATOM 1224 N N . CYS A 1 86 ? 34.211 35.138 69.578 1.00 29.00 695 CYS A N 1
ATOM 1225 C CA . CYS A 1 86 ? 32.885 35.690 69.782 1.00 28.13 695 CYS A CA 1
ATOM 1226 C C . CYS A 1 86 ? 32.346 36.169 68.438 1.00 29.22 695 CYS A C 1
ATOM 1227 O O . CYS A 1 86 ? 33.107 36.489 67.524 1.00 31.02 695 CYS A O 1
ATOM 1235 N N . TRP A 1 87 ? 31.018 36.266 68.336 1.00 28.19 696 TRP A N 1
ATOM 1236 C CA . TRP A 1 87 ? 30.356 36.819 67.153 1.00 29.37 696 TRP A CA 1
ATOM 1237 C C . TRP A 1 87 ? 30.071 38.299 67.391 1.00 30.31 696 TRP A C 1
ATOM 1238 O O . TRP A 1 87 ? 29.440 38.660 68.391 1.00 31.67 696 TRP A O 1
ATOM 1259 N N . ALA A 1 88 ? 30.516 39.142 66.468 1.00 29.27 697 ALA A N 1
ATOM 1260 C CA . ALA A 1 88 ? 30.354 40.585 66.568 1.00 32.05 697 ALA A CA 1
ATOM 1261 C C . ALA A 1 88 ? 29.357 41.065 65.519 1.00 34.10 697 ALA A C 1
ATOM 1262 O O . ALA A 1 88 ? 29.552 40.806 64.318 1.00 33.68 697 ALA A O 1
ATOM 1269 N N . PHE A 1 89 ? 28.328 41.806 65.953 1.00 31.54 698 PHE A N 1
ATOM 1270 C CA . PHE A 1 89 ? 27.415 42.447 65.008 1.00 32.62 698 PHE A CA 1
ATOM 1271 C C . PHE A 1 89 ? 27.432 43.966 65.177 1.00 34.72 698 PHE A C 1
ATOM 1272 O O . PHE A 1 89 ? 27.779 44.485 66.243 1.00 34.90 698 PHE A O 1
ATOM 1289 N N . LYS A 1 90 ? 27.101 44.670 64.094 1.00 33.64 699 LYS A N 1
ATOM 1290 C CA . LYS A 1 90 ? 27.128 46.129 64.070 1.00 35.40 699 LYS A CA 1
ATOM 1291 C C . LYS A 1 90 ? 26.029 46.714 64.952 1.00 37.62 699 LYS A C 1
ATOM 1292 O O . LYS A 1 90 ? 24.913 46.192 64.998 1.00 37.13 699 LYS A O 1
ATOM 1311 N N . GLY A 1 91 ? 26.350 47.799 65.670 1.00 40.04 700 GLY A N 1
ATOM 1312 C CA . GLY A 1 91 ? 25.375 48.465 66.539 1.00 39.13 700 GLY A CA 1
ATOM 1313 C C . GLY A 1 91 ? 25.143 47.703 67.837 1.00 38.43 700 GLY A C 1
ATOM 1314 O O . GLY A 1 91 ? 25.997 46.912 68.298 1.00 37.80 700 GLY A O 1
ATOM 1318 N N . SER A 1 92 ? 23.969 47.941 68.448 1.00 34.65 701 SER A N 1
ATOM 1319 C CA . SER A 1 92 ? 23.658 47.275 69.708 1.00 37.21 701 SER A CA 1
ATOM 1320 C C . SER A 1 92 ? 22.297 46.556 69.717 1.00 37.87 701 SER A C 1
ATOM 1321 O O . SER A 1 92 ? 21.834 46.168 70.792 1.00 40.92 701 SER A O 1
ATOM 1329 N N . GLN A 1 93 ? 21.676 46.326 68.556 1.00 36.51 702 GLN A N 1
ATOM 1330 C CA . GLN A 1 93 ? 20.499 45.463 68.436 1.00 36.69 702 GLN A CA 1
ATOM 1331 C C . GLN A 1 93 ? 20.810 44.269 67.532 1.00 35.64 702 GLN A C 1
ATOM 1332 O O . GLN A 1 93 ? 21.280 44.455 66.400 1.00 37.84 702 GLN A O 1
ATOM 1346 N N . GLY A 1 94 ? 20.549 43.054 68.024 1.00 33.04 703 GLY A N 1
ATOM 1347 C CA . GLY A 1 94 ? 20.900 41.844 67.294 1.00 34.55 703 GLY A CA 1
ATOM 1348 C C . GLY A 1 94 ? 19.913 40.718 67.520 1.00 34.28 703 GLY A C 1
ATOM 1349 O O . GLY A 1 94 ? 19.149 40.740 68.488 1.00 34.40 703 GLY A O 1
ATOM 1353 N N . TYR A 1 95 ? 19.960 39.709 66.620 1.00 31.48 704 TYR A N 1
ATOM 1354 C CA . TYR A 1 95 ? 19.030 38.577 66.606 1.00 32.77 704 TYR A CA 1
ATOM 1355 C C . TYR A 1 95 ? 19.743 37.257 66.282 1.00 33.45 704 TYR A C 1
ATOM 1356 O O . TYR A 1 95 ? 20.574 37.206 65.370 1.00 32.87 704 TYR A O 1
ATOM 1374 N N . LEU A 1 96 ? 19.399 36.184 66.998 1.00 31.31 705 LEU A N 1
ATOM 1375 C CA . LEU A 1 96 ? 19.985 34.863 66.763 1.00 31.96 705 LEU A CA 1
ATOM 1376 C C . LEU A 1 96 ? 18.906 33.798 66.967 1.00 30.57 705 LEU A C 1
ATOM 1377 O O . LEU A 1 96 ? 18.391 33.664 68.079 1.00 31.80 705 LEU A O 1
ATOM 1393 N N . VAL A 1 97 ? 18.601 33.019 65.919 1.00 30.45 706 VAL A N 1
ATOM 1394 C CA . VAL A 1 97 ? 17.598 31.945 65.970 1.00 32.21 706 VAL A CA 1
ATOM 1395 C C . VAL A 1 97 ? 18.322 30.598 66.028 1.00 30.79 706 VAL A C 1
ATOM 1396 O O . VAL A 1 97 ? 19.095 30.242 65.120 1.00 30.67 706 VAL A O 1
ATOM 1409 N N . VAL A 1 98 ? 18.081 29.859 67.123 1.00 28.47 707 VAL A N 1
ATOM 1410 C CA . VAL A 1 98 ? 18.783 28.618 67.444 1.00 28.52 707 VAL A CA 1
ATOM 1411 C C . VAL A 1 98 ? 17.804 27.438 67.453 1.00 30.25 707 VAL A C 1
ATOM 1412 O O . VAL A 1 98 ? 16.772 27.492 68.151 1.00 31.75 707 VAL A O 1
ATOM 1425 N N . ARG A 1 99 ? 18.151 26.354 66.746 1.00 30.34 708 ARG A N 1
ATOM 1426 C CA . ARG A 1 99 ? 17.398 25.098 66.836 1.00 28.83 708 ARG A CA 1
ATOM 1427 C C . ARG A 1 99 ? 18.052 24.165 67.870 1.00 30.92 708 ARG A C 1
ATOM 1428 O O . ARG A 1 99 ? 19.225 23.820 67.731 1.00 31.62 708 ARG A O 1
ATOM 1449 N N . LEU A 1 100 ? 17.277 23.731 68.885 1.00 32.59 709 LEU A N 1
ATOM 1450 C CA . LEU A 1 100 ? 17.780 22.881 69.970 1.00 31.67 709 LEU A CA 1
ATOM 1451 C C . LEU A 1 100 ? 17.930 21.420 69.523 1.00 31.27 709 LEU A C 1
ATOM 1452 O O . LEU A 1 100 ? 17.303 20.970 68.554 1.00 32.26 709 LEU A O 1
ATOM 1468 N N . SER A 1 101 ? 18.771 20.653 70.263 1.00 30.94 710 SER A N 1
ATOM 1469 C CA . SER A 1 101 ? 18.998 19.258 69.893 1.00 32.75 710 SER A CA 1
ATOM 1470 C C . SER A 1 101 ? 17.799 18.352 70.153 1.00 35.87 710 SER A C 1
ATOM 1471 O O . SER A 1 101 ? 17.713 17.292 69.520 1.00 36.79 710 SER A O 1
ATOM 1479 N N . MET A 1 102 ? 16.894 18.742 71.061 1.00 35.01 711 MET A N 1
ATOM 1480 C CA . MET A 1 102 ? 15.690 17.993 71.411 1.00 38.77 711 MET A CA 1
ATOM 1481 C C . MET A 1 102 ? 14.549 18.974 71.673 1.00 35.68 711 MET A C 1
ATOM 1482 O O . MET A 1 102 ? 14.785 20.148 71.921 1.00 33.46 711 MET A O 1
ATOM 1496 N N . MET A 1 103 ? 13.311 18.488 71.575 1.00 34.60 712 MET A N 1
ATOM 1497 C CA . MET A 1 103 ? 12.149 19.238 72.059 1.00 35.49 712 MET A CA 1
ATOM 1498 C C . MET A 1 103 ? 12.122 19.216 73.592 1.00 35.80 712 MET A C 1
ATOM 1499 O O . MET A 1 103 ? 12.155 18.129 74.195 1.00 37.56 712 MET A O 1
ATOM 1513 N N . ILE A 1 104 ? 12.080 20.410 74.236 1.00 33.91 713 ILE A N 1
ATOM 1514 C CA . ILE A 1 104 ? 12.179 20.509 75.689 1.00 32.73 713 ILE A CA 1
ATOM 1515 C C . ILE A 1 104 ? 11.183 21.515 76.279 1.00 34.31 713 ILE A C 1
ATOM 1516 O O . ILE A 1 104 ? 10.635 22.372 75.582 1.00 32.48 713 ILE A O 1
ATOM 1532 N N . HIS A 1 105 ? 10.978 21.425 77.607 1.00 36.40 714 HIS A N 1
ATOM 1533 C CA . HIS A 1 105 ? 10.423 22.541 78.383 1.00 39.50 714 HIS A CA 1
ATOM 1534 C C . HIS A 1 105 ? 11.572 23.419 78.900 1.00 38.21 714 HIS A C 1
ATOM 1535 O O . HIS A 1 105 ? 12.278 23.006 79.836 1.00 34.54 714 HIS A O 1
ATOM 1549 N N . PRO A 1 106 ? 11.825 24.594 78.293 1.00 36.29 715 PRO A N 1
ATOM 1550 C CA . PRO A 1 106 ? 12.976 25.415 78.719 1.00 39.57 715 PRO A CA 1
ATOM 1551 C C . PRO A 1 106 ? 12.784 25.950 80.134 1.00 41.17 715 PRO A C 1
ATOM 1552 O O . PRO A 1 106 ? 11.704 26.431 80.495 1.00 39.53 715 PRO A O 1
ATOM 1563 N N . ALA A 1 107 ? 13.846 25.858 80.948 1.00 36.09 716 ALA A N 1
ATOM 1564 C CA . ALA A 1 107 ? 13.784 26.309 82.331 1.00 35.82 716 ALA A CA 1
ATOM 1565 C C . ALA A 1 107 ? 14.790 27.402 82.698 1.00 33.98 716 ALA A C 1
ATOM 1566 O O . ALA A 1 107 ? 14.533 28.155 83.663 1.00 32.32 716 ALA A O 1
ATOM 1573 N N . ALA A 1 108 ? 15.897 27.528 81.971 1.00 29.15 717 ALA A N 1
ATOM 1574 C CA . ALA A 1 108 ? 16.942 28.478 82.307 1.00 30.25 717 ALA A CA 1
ATOM 1575 C C . ALA A 1 108 ? 17.865 28.657 81.102 1.00 31.02 717 ALA A C 1
ATOM 1576 O O . ALA A 1 108 ? 17.894 27.823 80.182 1.00 30.02 717 ALA A O 1
ATOM 1583 N N . PHE A 1 109 ? 18.604 29.780 81.119 1.00 26.93 718 PHE A N 1
ATOM 1584 C CA . PHE A 1 109 ? 19.537 30.192 80.073 1.00 28.01 718 PHE A CA 1
ATOM 1585 C C . PHE A 1 109 ? 20.837 30.656 80.719 1.00 28.99 718 PHE A C 1
ATOM 1586 O O . PHE A 1 109 ? 20.825 31.162 81.840 1.00 30.38 718 PHE A O 1
ATOM 1603 N N . THR A 1 110 ? 21.967 30.458 80.013 1.00 27.73 719 THR A N 1
ATOM 1604 C CA . THR A 1 110 ? 23.278 30.962 80.432 1.00 29.90 719 THR A CA 1
ATOM 1605 C C . THR A 1 110 ? 23.871 31.877 79.366 1.00 31.00 719 THR A C 1
ATOM 1606 O O . THR A 1 110 ? 23.777 31.595 78.166 1.00 31.48 719 THR A O 1
ATOM 1617 N N . LEU A 1 111 ? 24.501 32.966 79.792 1.00 28.63 720 LEU A N 1
ATOM 1618 C CA . LEU A 1 111 ? 25.259 33.856 78.902 1.00 28.61 720 LEU A CA 1
ATOM 1619 C C . LEU A 1 111 ? 26.658 34.028 79.506 1.00 32.34 720 LEU A C 1
ATOM 1620 O O . LEU A 1 111 ? 26.784 34.212 80.725 1.00 31.75 720 LEU A O 1
ATOM 1636 N N . GLU A 1 112 ? 27.705 33.898 78.682 1.00 29.42 721 GLU A N 1
ATOM 1637 C CA . GLU A 1 112 ? 29.081 34.137 79.115 1.00 28.31 721 GLU A CA 1
ATOM 1638 C C . GLU A 1 112 ? 29.713 35.279 78.315 1.00 27.36 721 GLU A C 1
ATOM 1639 O O . GLU A 1 112 ? 29.429 35.433 77.114 1.00 28.82 721 GLU A O 1
ATOM 1651 N N . HIS A 1 113 ? 30.598 36.054 78.981 1.00 27.25 722 HIS A N 1
ATOM 1652 C CA . HIS A 1 113 ? 31.484 37.043 78.358 1.00 27.95 722 HIS A CA 1
ATOM 1653 C C . HIS A 1 113 ? 32.858 36.945 79.031 1.00 28.73 722 HIS A C 1
ATOM 1654 O O . HIS A 1 113 ? 32.980 36.432 80.154 1.00 29.32 722 HIS A O 1
ATOM 1668 N N . ILE A 1 114 ? 33.902 37.440 78.376 1.00 27.43 723 ILE A N 1
ATOM 1669 C CA . ILE A 1 114 ? 35.202 37.408 79.043 1.00 27.10 723 ILE A CA 1
ATOM 1670 C C . ILE A 1 114 ? 35.184 38.340 80.256 1.00 28.32 723 ILE A C 1
ATOM 1671 O O . ILE A 1 114 ? 34.440 39.326 80.282 1.00 27.00 723 ILE A O 1
ATOM 1687 N N . PRO A 1 115 ? 36.009 38.091 81.274 1.00 31.16 724 PRO A N 1
ATOM 1688 C CA . PRO A 1 115 ? 36.109 39.040 82.390 1.00 33.33 724 PRO A CA 1
ATOM 1689 C C . PRO A 1 115 ? 37.008 40.215 82.041 1.00 32.93 724 PRO A C 1
ATOM 1690 O O . PRO A 1 115 ? 37.869 40.130 81.168 1.00 30.76 724 PRO A O 1
ATOM 1701 N N . LYS A 1 116 ? 36.812 41.326 82.766 1.00 30.36 725 LYS A N 1
ATOM 1702 C CA . LYS A 1 116 ? 37.595 42.533 82.507 1.00 35.62 725 LYS A CA 1
ATOM 1703 C C . LYS A 1 116 ? 39.093 42.308 82.657 1.00 35.57 725 LYS A C 1
ATOM 1704 O O . LYS A 1 116 ? 39.891 42.963 81.971 1.00 34.16 725 LYS A O 1
ATOM 1723 N N . THR A 1 117 ? 39.508 41.420 83.568 1.00 34.19 726 THR A N 1
ATOM 1724 C CA . THR A 1 117 ? 40.941 41.203 83.762 1.00 33.30 726 THR A CA 1
ATOM 1725 C C . THR A 1 117 ? 41.636 40.638 82.532 1.00 31.04 726 THR A C 1
ATOM 1726 O O . THR A 1 117 ? 42.870 40.651 82.505 1.00 31.52 726 THR A O 1
ATOM 1737 N N . LEU A 1 118 ? 40.890 40.050 81.568 1.00 31.75 727 LEU A N 1
ATOM 1738 C CA . LEU A 1 118 ? 41.494 39.519 80.341 1.00 32.60 727 LEU A CA 1
ATOM 1739 C C . LEU A 1 118 ? 41.228 40.387 79.107 1.00 37.15 727 LEU A C 1
ATOM 1740 O O . LEU A 1 118 ? 41.713 40.059 78.014 1.00 35.72 727 LEU A O 1
ATOM 1756 N N . SER A 1 119 ? 40.513 41.499 79.265 1.00 34.12 728 SER A N 1
ATOM 1757 C CA . SER A 1 119 ? 40.245 42.406 78.163 1.00 35.58 728 SER A CA 1
ATOM 1758 C C . SER A 1 119 ? 41.344 43.453 78.082 1.00 36.73 728 SER A C 1
ATOM 1759 O O . SER A 1 119 ? 41.665 44.095 79.097 1.00 42.38 728 SER A O 1
ATOM 1767 N N . PRO A 1 120 ? 41.943 43.653 76.916 1.00 35.67 729 PRO A N 1
ATOM 1768 C CA . PRO A 1 120 ? 43.114 44.548 76.848 1.00 42.73 729 PRO A CA 1
ATOM 1769 C C . PRO A 1 120 ? 42.849 45.982 77.288 1.00 48.96 729 PRO A C 1
ATOM 1770 O O . PRO A 1 120 ? 43.766 46.636 77.819 1.00 48.48 729 PRO A O 1
ATOM 1781 N N . THR A 1 121 ? 41.631 46.497 77.098 1.00 44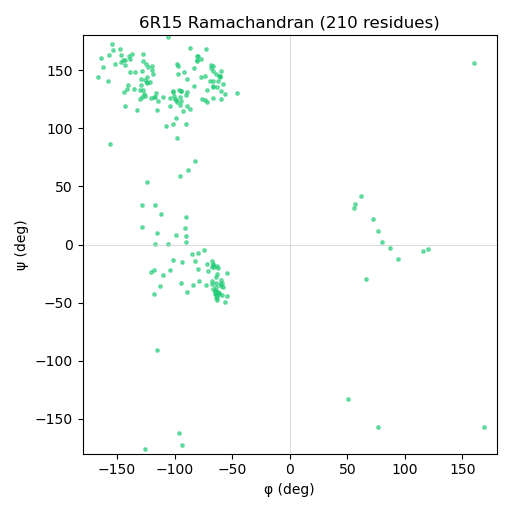.48 730 THR A N 1
ATOM 1782 C CA . THR A 1 121 ? 41.340 47.862 77.513 1.00 48.02 730 THR A CA 1
ATOM 1783 C C . THR A 1 121 ? 41.005 47.985 78.989 1.00 51.45 730 THR A C 1
ATOM 1784 O O . THR A 1 121 ? 40.960 49.104 79.507 1.00 54.05 730 THR A O 1
ATOM 1795 N N . GLY A 1 122 ? 40.726 46.893 79.673 1.00 47.72 731 GLY A N 1
ATOM 1796 C CA . GLY A 1 122 ? 40.246 46.976 81.037 1.00 49.93 731 GLY A CA 1
ATOM 1797 C C . GLY A 1 122 ? 38.744 47.125 81.185 1.00 50.81 731 GLY A C 1
ATOM 1798 O O . GLY A 1 122 ? 38.242 47.113 82.326 1.00 47.95 731 GLY A O 1
ATOM 1802 N N . ASN A 1 123 ? 38.004 47.228 80.081 1.00 45.18 732 ASN A N 1
ATOM 1803 C CA . ASN A 1 123 ? 36.548 47.284 80.139 1.00 43.89 732 ASN A CA 1
ATOM 1804 C C . ASN A 1 123 ? 35.963 46.232 79.207 1.00 32.24 732 ASN A C 1
ATOM 1805 O O . ASN A 1 123 ? 36.633 45.735 78.307 1.00 34.41 732 ASN A O 1
ATOM 1816 N N . ILE A 1 124 ? 34.685 45.936 79.397 1.00 33.57 733 ILE A N 1
ATOM 1817 C CA . ILE A 1 124 ? 33.972 45.032 78.499 1.00 32.76 733 ILE A CA 1
ATOM 1818 C C . ILE A 1 124 ? 32.736 45.748 77.943 1.00 32.92 733 ILE A C 1
ATOM 1819 O O . ILE A 1 124 ? 31.615 45.209 77.978 1.00 30.54 733 ILE A O 1
ATOM 1835 N N . SER A 1 125 ? 32.948 46.933 77.361 1.00 34.54 734 SER A N 1
ATOM 1836 C CA . SER A 1 125 ? 31.838 47.758 76.868 1.00 37.07 734 SER A CA 1
ATOM 1837 C C . SER A 1 125 ? 31.087 47.131 75.684 1.00 33.40 734 SER A C 1
ATOM 1838 O O . SER A 1 125 ? 29.955 47.565 75.403 1.00 33.57 734 SER A O 1
ATOM 1846 N N . SER A 1 126 ? 31.683 46.152 74.993 1.00 30.77 735 SER A N 1
ATOM 1847 C CA . SER A 1 126 ? 31.029 45.418 73.907 1.00 31.80 735 SER A CA 1
ATOM 1848 C C . SER A 1 126 ? 30.087 44.317 74.398 1.00 31.56 735 SER A C 1
ATOM 1849 O O . SER A 1 126 ? 29.388 43.677 73.570 1.00 30.17 735 SER A O 1
ATOM 1857 N N . ALA A 1 127 ? 30.067 44.040 75.704 1.00 28.92 736 ALA A N 1
ATOM 1858 C CA . ALA A 1 127 ? 29.218 42.970 76.184 1.00 28.08 736 ALA A CA 1
ATOM 1859 C C . ALA A 1 127 ? 27.730 43.319 76.041 1.00 27.12 736 ALA A C 1
ATOM 1860 O O . ALA A 1 127 ? 27.342 44.492 76.133 1.00 27.92 736 ALA A O 1
ATOM 1867 N N . PRO A 1 128 ? 26.871 42.304 75.890 1.00 29.40 737 PRO A N 1
ATOM 1868 C CA . PRO A 1 128 ? 25.428 42.558 75.891 1.00 29.19 737 PRO A CA 1
ATOM 1869 C C . PRO A 1 128 ? 24.952 43.039 77.259 1.00 30.79 737 PRO A C 1
ATOM 1870 O O . PRO A 1 128 ? 25.530 42.684 78.297 1.00 28.62 737 PRO A O 1
ATOM 1881 N N . LYS A 1 129 ? 23.895 43.873 77.229 1.00 30.38 738 LYS A N 1
ATOM 1882 C CA . LYS A 1 129 ? 23.257 44.382 78.454 1.00 31.95 738 LYS A CA 1
ATOM 1883 C C . LYS A 1 129 ? 21.843 43.844 78.538 1.00 32.68 738 LYS A C 1
ATOM 1884 O O . LYS A 1 129 ? 21.629 42.735 79.093 1.00 30.77 738 LYS A O 1
ATOM 1903 N N . ASP A 1 130 ? 20.821 44.544 78.003 1.00 30.70 739 ASP A N 1
ATOM 1904 C CA . ASP A 1 130 ? 19.440 44.056 78.043 1.00 32.25 739 ASP A CA 1
ATOM 1905 C C . ASP A 1 130 ? 19.158 43.066 76.907 1.00 34.57 739 ASP A C 1
ATOM 1906 O O . ASP A 1 130 ? 19.531 43.297 75.746 1.00 34.83 739 ASP A O 1
ATOM 1915 N N . PHE A 1 131 ? 18.467 41.967 77.233 1.00 30.78 740 PHE A N 1
ATOM 1916 C CA . PHE A 1 131 ? 18.140 40.947 76.227 1.00 29.43 740 PHE A CA 1
ATOM 1917 C C . PHE A 1 131 ? 16.869 40.190 76.627 1.00 29.21 740 PHE A C 1
ATOM 1918 O O . PHE A 1 131 ? 16.386 40.321 77.741 1.00 31.61 740 PHE A O 1
ATOM 1935 N N . ALA A 1 132 ? 16.308 39.426 75.690 1.00 30.05 741 ALA A N 1
ATOM 1936 C CA . ALA A 1 132 ? 15.151 38.567 75.957 1.00 30.71 741 ALA A CA 1
ATOM 1937 C C . ALA A 1 132 ? 15.250 37.287 75.133 1.00 31.89 741 ALA A C 1
ATOM 1938 O O . ALA A 1 132 ? 15.957 37.228 74.118 1.00 32.00 741 ALA A O 1
ATOM 1945 N N . VAL A 1 133 ? 14.533 36.245 75.578 1.00 29.89 742 VAL A N 1
ATOM 1946 C CA . VAL A 1 133 ? 14.471 34.958 74.884 1.00 28.03 742 VAL A CA 1
ATOM 1947 C C . VAL A 1 133 ? 13.003 34.608 74.599 1.00 29.32 742 VAL A C 1
ATOM 1948 O O . VAL A 1 133 ? 12.113 34.865 75.430 1.00 29.96 742 VAL A O 1
ATOM 1961 N N . TYR A 1 134 ? 12.757 34.055 73.391 1.00 29.11 743 TYR A N 1
ATOM 1962 C CA . TYR A 1 134 ? 11.445 33.655 72.904 1.00 28.95 743 TYR A CA 1
ATOM 1963 C C . TYR A 1 134 ? 11.421 32.212 72.394 1.00 31.41 743 TYR A C 1
ATOM 1964 O O . TYR A 1 134 ? 12.402 31.727 71.842 1.00 34.09 743 TYR A O 1
ATOM 1982 N N . GLY A 1 135 ? 10.267 31.556 72.523 1.00 34.14 744 GLY A N 1
ATOM 1983 C CA . GLY A 1 135 ? 10.043 30.226 71.946 1.00 34.51 744 GLY A CA 1
ATOM 1984 C C . GLY A 1 135 ? 9.242 30.301 70.669 1.00 33.99 744 GLY A C 1
ATOM 1985 O O . GLY A 1 135 ? 8.184 30.960 70.601 1.00 33.00 744 GLY A O 1
ATOM 1989 N N . LEU A 1 136 ? 9.735 29.608 69.629 1.00 32.20 745 LEU A N 1
ATOM 1990 C CA . LEU A 1 136 ? 9.097 29.604 68.313 1.00 33.04 745 LEU A CA 1
ATOM 1991 C C . LEU A 1 136 ? 8.605 28.211 67.919 1.00 36.32 745 LEU A C 1
ATOM 1992 O O . LEU A 1 136 ? 9.286 27.204 68.175 1.00 34.80 745 LEU A O 1
ATOM 2008 N N A GLU A 1 137 ? 7.446 28.165 67.258 0.50 41.89 746 GLU A N 1
ATOM 2009 N N B GLU A 1 137 ? 7.439 28.169 67.263 0.50 41.95 746 GLU A N 1
ATOM 2010 C CA A GLU A 1 137 ? 6.878 26.898 66.811 0.50 45.65 746 GLU A CA 1
ATOM 2011 C CA B GLU A 1 137 ? 6.856 26.914 66.800 0.50 45.67 746 GLU A CA 1
ATOM 2012 C C A GLU A 1 137 ? 7.500 26.411 65.506 0.50 47.42 746 GLU A C 1
ATOM 2013 C C B GLU A 1 137 ? 7.503 26.415 65.512 0.50 47.41 746 GLU A C 1
ATOM 2014 O O A GLU A 1 137 ? 7.530 25.199 65.262 0.50 49.16 746 GLU A O 1
ATOM 2015 O O B GLU A 1 137 ? 7.553 25.200 65.286 0.50 49.13 746 GLU A O 1
ATOM 2038 N N . ASN A 1 138 ? 7.975 27.318 64.652 1.00 43.15 747 ASN A N 1
ATOM 2039 C CA . ASN A 1 138 ? 8.662 26.925 63.421 1.00 44.92 747 ASN A CA 1
ATOM 2040 C C . ASN A 1 138 ? 9.615 28.042 63.018 1.00 46.10 747 ASN A C 1
ATOM 2041 O O . ASN A 1 138 ? 9.534 29.160 63.530 1.00 43.01 747 ASN A O 1
ATOM 2052 N N A GLU A 1 139 ? 10.508 27.723 62.069 0.42 51.76 748 GLU A N 1
ATOM 2053 N N B GLU A 1 139 ? 10.531 27.724 62.090 0.58 51.70 748 GLU A N 1
ATOM 2054 C CA A GLU A 1 139 ? 11.644 28.557 61.672 0.42 53.84 748 GLU A CA 1
ATOM 2055 C CA B GLU A 1 139 ? 11.625 28.638 61.758 0.58 53.80 748 GLU A CA 1
ATOM 2056 C C A GLU A 1 139 ? 11.249 29.794 60.868 0.42 52.74 748 GLU A C 1
ATOM 2057 C C B GLU A 1 139 ? 11.121 29.976 61.230 0.58 52.51 748 GLU A C 1
ATOM 2058 O O A GLU A 1 139 ? 12.126 30.600 60.531 0.42 55.64 748 GLU A O 1
ATOM 2059 O O B GLU A 1 139 ? 11.782 31.007 61.419 0.58 54.43 748 GLU A O 1
ATOM 2082 N N . TYR A 1 140 ? 9.969 29.984 60.568 1.00 48.74 749 TYR A N 1
ATOM 2083 C CA . TYR A 1 140 ? 9.503 31.163 59.850 1.00 59.59 749 TYR A CA 1
ATOM 2084 C C . TYR A 1 140 ? 8.539 32.012 60.673 1.00 56.22 749 TYR A C 1
ATOM 2085 O O . TYR A 1 140 ? 7.981 32.981 60.149 1.00 57.67 749 TYR A O 1
ATOM 2104 N N . GLN A 1 141 ? 8.350 31.694 61.949 1.00 51.21 750 GLN A N 1
ATOM 2105 C CA . GLN A 1 141 ? 7.491 32.504 62.800 1.00 51.12 750 GLN A CA 1
ATOM 2106 C C . GLN A 1 141 ? 8.198 33.818 63.099 1.00 55.88 750 GLN A C 1
ATOM 2107 O O . GLN A 1 141 ? 9.384 33.829 63.437 1.00 59.23 750 GLN A O 1
ATOM 2121 N N . GLU A 1 142 ? 7.478 34.934 62.964 1.00 54.26 751 GLU A N 1
ATOM 2122 C CA . GLU A 1 142 ? 8.112 36.234 63.163 1.00 57.52 751 GLU A CA 1
ATOM 2123 C C . GLU A 1 142 ? 8.165 36.658 64.633 1.00 54.63 751 GLU A C 1
ATOM 2124 O O . GLU A 1 142 ? 9.137 37.317 65.043 1.00 50.34 751 GLU A O 1
ATOM 2136 N N . GLU A 1 143 ? 7.146 36.309 65.428 1.00 49.93 752 GLU A N 1
ATOM 2137 C CA . GLU A 1 143 ? 7.055 3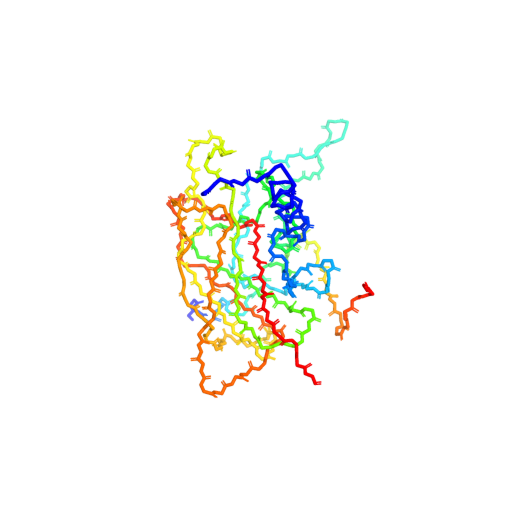6.703 66.833 1.00 50.30 752 GLU A CA 1
ATOM 2138 C C . GLU A 1 143 ? 6.687 35.504 67.702 1.00 46.65 752 GLU A C 1
ATOM 2139 O O . GLU A 1 143 ? 5.576 34.971 67.594 1.00 48.40 752 GLU A O 1
ATOM 2151 N N . GLY A 1 144 ? 7.600 35.116 68.592 1.00 44.21 753 GLY A N 1
ATOM 2152 C CA . GLY A 1 144 ? 7.407 33.957 69.447 1.00 45.65 753 GLY A CA 1
ATOM 2153 C C . GLY A 1 144 ? 6.814 34.314 70.804 1.00 42.15 753 GLY A C 1
ATOM 2154 O O . GLY A 1 144 ? 6.429 35.456 71.070 1.00 42.78 753 GLY A O 1
ATOM 2158 N N . GLN A 1 145 ? 6.764 33.305 71.681 1.00 36.81 754 GLN A N 1
ATOM 2159 C CA . GLN A 1 145 ? 6.255 33.472 73.047 1.00 39.11 754 GLN A CA 1
ATOM 2160 C C . GLN A 1 145 ? 7.390 33.887 73.984 1.00 33.59 754 GLN A C 1
ATOM 2161 O O . GLN A 1 145 ? 8.452 33.249 73.999 1.00 32.24 754 GLN A O 1
ATOM 2175 N N . LEU A 1 146 ? 7.162 34.934 74.785 1.00 30.63 755 LEU A N 1
ATOM 2176 C CA . LEU A 1 146 ? 8.237 35.421 75.658 1.00 30.70 755 LEU A CA 1
ATOM 2177 C C . LEU A 1 146 ? 8.581 34.384 76.726 1.00 31.69 755 LEU A C 1
ATOM 2178 O O . LEU A 1 146 ? 7.693 33.965 77.470 1.00 33.48 755 LEU A O 1
ATOM 2194 N N . LEU A 1 147 ? 9.873 33.998 76.834 1.00 28.70 756 LEU A N 1
ATOM 2195 C CA . LEU A 1 147 ? 10.335 33.115 77.922 1.00 30.67 756 LEU A CA 1
ATOM 2196 C C . LEU A 1 147 ? 11.052 33.867 79.047 1.00 34.57 756 LEU A C 1
ATOM 2197 O O . LEU A 1 147 ? 11.262 33.284 80.132 1.00 34.65 756 LEU A O 1
ATOM 2213 N N . GLY A 1 148 ? 11.428 35.126 78.833 1.00 31.73 757 GLY A N 1
ATOM 2214 C CA . GLY A 1 148 ? 11.963 35.971 79.887 1.00 30.79 757 GLY A CA 1
ATOM 2215 C C . GLY A 1 148 ? 12.738 37.145 79.322 1.00 31.18 757 GLY A C 1
ATOM 2216 O O . GLY A 1 148 ? 13.239 37.113 78.192 1.00 30.47 757 GLY A O 1
ATOM 2220 N N . GLN A 1 149 ? 12.836 38.206 80.135 1.00 32.21 758 GLN A N 1
ATOM 2221 C CA . GLN A 1 149 ? 13.667 39.370 79.825 1.00 33.00 758 GLN A CA 1
ATOM 2222 C C . GLN A 1 149 ? 14.653 39.623 80.966 1.00 32.36 758 GLN A C 1
ATOM 2223 O O . GLN A 1 149 ? 14.290 39.522 82.146 1.00 30.95 758 GLN A O 1
ATOM 2237 N N . PHE A 1 150 ? 15.896 39.966 80.610 1.00 32.92 759 PHE A N 1
ATOM 2238 C CA . PHE A 1 150 ? 17.022 39.912 81.548 1.00 34.35 759 PHE A CA 1
ATOM 2239 C C . PHE A 1 150 ? 18.048 41.019 81.250 1.00 33.22 759 PHE A C 1
ATOM 2240 O O . PHE A 1 150 ? 18.007 41.652 80.187 1.00 32.24 759 PHE A O 1
ATOM 2257 N N . THR A 1 151 ? 19.001 41.225 82.188 1.00 31.68 760 THR A N 1
ATOM 2258 C CA . THR A 1 151 ? 20.178 42.079 81.985 1.00 35.24 760 THR A CA 1
ATOM 2259 C C . THR A 1 151 ? 21.473 41.353 82.380 1.00 34.58 760 THR A C 1
ATOM 2260 O O . THR A 1 151 ? 21.587 40.869 83.519 1.00 32.22 760 THR A O 1
ATOM 2271 N N . TYR A 1 152 ? 22.446 41.287 81.451 1.00 29.85 761 TYR A N 1
ATOM 2272 C CA . TYR A 1 152 ? 23.792 40.787 81.776 1.00 29.96 761 TYR A CA 1
ATOM 2273 C C . TYR A 1 152 ? 24.535 41.889 82.545 1.00 29.24 761 TYR A C 1
ATOM 2274 O O . TYR A 1 152 ? 24.578 43.044 82.104 1.00 31.44 761 TYR A O 1
ATOM 2292 N N . ASP A 1 153 ? 25.045 41.556 83.727 1.00 29.93 762 ASP A N 1
ATOM 2293 C CA . ASP A 1 153 ? 25.644 42.558 84.623 1.00 31.87 762 ASP A CA 1
ATOM 2294 C C . ASP A 1 153 ? 27.150 42.667 84.403 1.00 35.52 762 ASP A C 1
ATOM 2295 O O . ASP A 1 153 ? 27.890 41.725 84.691 1.00 33.55 762 ASP A O 1
ATOM 2304 N N . GLN A 1 154 ? 27.617 43.824 83.918 1.00 35.89 763 GLN A N 1
ATOM 2305 C CA . GLN A 1 154 ? 29.053 43.941 83.632 1.00 35.72 763 GLN A CA 1
ATOM 2306 C C . GLN A 1 154 ? 29.917 43.908 84.898 1.00 35.93 763 GLN A C 1
ATOM 2307 O O . GLN A 1 154 ? 31.138 43.741 84.792 1.00 37.14 763 GLN A O 1
ATOM 2321 N N . ASP A 1 155 ? 29.322 44.069 86.079 1.00 35.75 764 ASP A N 1
ATOM 2322 C CA . ASP A 1 155 ? 30.060 43.979 87.328 1.00 37.87 764 ASP A CA 1
ATOM 2323 C C . ASP A 1 155 ? 29.916 42.619 88.001 1.00 35.70 764 ASP A C 1
ATOM 2324 O O . ASP A 1 155 ? 30.328 42.465 89.151 1.00 38.33 764 ASP A O 1
ATOM 2333 N N . GLY A 1 156 ? 29.311 41.648 87.332 1.00 34.43 765 GLY A N 1
ATOM 2334 C CA . GLY A 1 156 ? 29.161 40.301 87.860 1.00 36.99 765 GLY A CA 1
ATOM 2335 C C . GLY A 1 156 ? 30.239 39.345 87.374 1.00 35.24 765 GLY A C 1
ATOM 2336 O O . GLY A 1 156 ? 31.321 39.754 86.934 1.00 36.08 765 GLY A O 1
ATOM 2340 N N . GLU A 1 157 ? 29.958 38.051 87.512 1.00 32.26 766 GLU A N 1
ATOM 2341 C CA . GLU A 1 157 ? 30.871 36.996 87.111 1.00 34.16 766 GLU A CA 1
ATOM 2342 C C . GLU A 1 157 ? 30.807 36.775 85.600 1.00 33.43 766 GLU A C 1
ATOM 2343 O O . GLU A 1 157 ? 29.841 37.149 84.940 1.00 31.02 766 GLU A O 1
ATOM 2355 N N . SER A 1 158 ? 31.843 36.119 85.064 1.00 29.14 767 SER A N 1
ATOM 2356 C CA . SER A 1 158 ? 31.904 35.843 83.631 1.00 27.97 767 SER A CA 1
ATOM 2357 C C . SER A 1 158 ? 30.675 35.067 83.144 1.00 28.85 767 SER A C 1
ATOM 2358 O O . SER A 1 158 ? 30.051 35.437 82.124 1.00 29.04 767 SER A O 1
ATOM 2366 N N . LEU A 1 159 ? 30.327 33.984 83.842 1.00 27.86 768 LEU A N 1
ATOM 2367 C CA . LEU A 1 159 ? 29.180 33.131 83.519 1.00 28.96 768 LEU A CA 1
ATOM 2368 C C . LEU A 1 159 ? 27.973 33.526 84.391 1.00 29.46 768 LEU A C 1
ATOM 2369 O O . LEU A 1 159 ? 28.073 33.516 85.631 1.00 28.79 768 LEU A O 1
ATOM 2385 N N . GLN A 1 160 ? 26.856 33.883 83.760 1.00 25.79 769 GLN A N 1
ATOM 2386 C CA . GLN A 1 160 ? 25.636 34.253 84.481 1.00 27.54 769 GLN A CA 1
ATOM 2387 C C . GLN A 1 160 ? 24.448 33.419 84.008 1.00 27.74 769 GLN A C 1
ATOM 2388 O O . GLN A 1 160 ? 24.308 33.154 82.804 1.00 28.19 769 GLN A O 1
ATOM 2402 N N . MET A 1 161 ? 23.573 33.037 84.960 1.00 29.28 770 MET A N 1
ATOM 2403 C CA A MET A 1 161 ? 22.408 32.206 84.665 0.64 32.45 770 MET A CA 1
ATOM 2404 C CA B MET A 1 161 ? 22.407 32.207 84.665 0.36 32.85 770 MET A CA 1
ATOM 2405 C C . MET A 1 161 ? 21.099 32.942 84.957 1.00 32.60 770 MET A C 1
ATOM 2406 O O . MET A 1 161 ? 21.006 33.722 85.906 1.00 31.34 770 MET A O 1
ATOM 2433 N N . PHE A 1 162 ? 20.071 32.639 84.151 1.00 28.22 771 PHE A N 1
ATOM 2434 C CA . PHE A 1 162 ? 18.797 33.364 84.134 1.00 31.10 771 PHE A CA 1
ATOM 2435 C C . PHE A 1 162 ? 17.622 32.397 84.090 1.00 31.75 771 PHE A C 1
ATOM 2436 O O . PHE A 1 162 ? 17.634 31.458 83.289 1.00 31.98 771 PHE A O 1
ATOM 2453 N N . GLN A 1 163 ? 16.600 32.624 84.936 1.00 32.18 772 GLN A N 1
ATOM 2454 C CA . GLN A 1 163 ? 15.485 31.681 85.068 1.00 35.16 772 GLN A CA 1
ATOM 2455 C C . GLN A 1 163 ? 14.301 32.059 84.163 1.00 36.21 772 GLN A C 1
ATOM 2456 O O . GLN A 1 163 ? 13.854 33.210 84.168 1.00 33.35 772 GLN A O 1
ATOM 2470 N N . ALA A 1 164 ? 13.761 31.083 83.425 1.00 33.70 773 ALA A N 1
ATOM 2471 C CA . ALA A 1 164 ? 12.615 31.351 82.562 1.00 34.45 773 ALA A CA 1
ATOM 2472 C C . ALA A 1 164 ? 11.364 31.650 83.374 1.00 36.37 773 ALA A C 1
ATOM 2473 O O . ALA A 1 164 ? 11.215 31.204 84.514 1.00 35.77 773 ALA A O 1
ATOM 2480 N N . LEU A 1 165 ? 10.438 32.403 82.756 1.00 37.85 774 LEU A N 1
ATOM 2481 C CA . LEU A 1 165 ? 9.147 32.704 83.368 1.00 38.59 774 LEU A CA 1
ATOM 2482 C C . LEU A 1 165 ? 8.342 31.435 83.628 1.00 38.53 774 LEU A C 1
ATOM 2483 O O . LEU A 1 165 ? 8.357 30.498 82.827 1.00 41.04 774 LEU A O 1
ATOM 2499 N N . LYS A 1 166 ? 7.598 31.427 8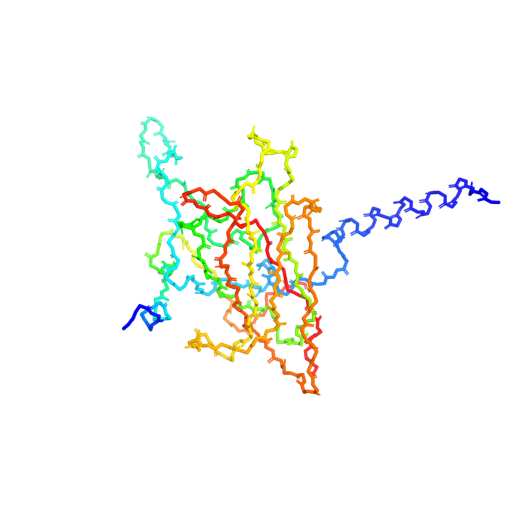4.717 1.00 50.44 775 LYS A N 1
ATOM 2500 C CA . LYS A 1 166 ? 6.727 30.308 85.044 1.00 60.57 775 LYS A CA 1
ATOM 2501 C C . LYS A 1 166 ? 5.303 30.662 84.652 1.00 60.41 775 LYS A C 1
ATOM 2502 O O . LYS A 1 166 ? 4.792 31.710 85.052 1.00 62.27 775 LYS A O 1
ATOM 2521 N N . ARG A 1 167 ? 4.669 29.787 83.889 1.00 64.04 776 ARG A N 1
ATOM 2522 C CA . ARG A 1 167 ? 3.283 29.941 83.476 1.00 67.76 776 ARG A CA 1
ATOM 2523 C C . ARG A 1 167 ? 2.479 28.712 83.864 1.00 70.35 776 ARG A C 1
ATOM 2524 O O . ARG A 1 167 ? 3.029 27.614 83.992 1.00 75.85 776 ARG A O 1
ATOM 2545 N N . PRO A 1 168 ? 1.164 28.857 84.025 1.00 67.37 777 PRO A N 1
ATOM 2546 C CA . PRO A 1 168 ? 0.353 27.698 84.430 1.00 77.53 777 PRO A CA 1
ATOM 2547 C C . PRO A 1 168 ? 0.341 26.571 83.412 1.00 83.10 777 PRO A C 1
ATOM 2548 O O . PRO A 1 168 ? 0.147 25.413 83.801 1.00 91.38 777 PRO A O 1
ATOM 2559 N N . ASP A 1 169 ? 0.516 26.867 82.128 1.00 78.23 778 ASP A N 1
ATOM 2560 C CA . ASP A 1 169 ? 0.641 25.849 81.091 1.00 84.49 778 ASP A CA 1
ATOM 2561 C C . ASP A 1 169 ? 2.051 25.929 80.521 1.00 82.97 778 ASP A C 1
ATOM 2562 O O . ASP A 1 169 ? 2.464 26.989 80.045 1.00 88.14 778 ASP A O 1
ATOM 2571 N N . ASP A 1 170 ? 2.785 24.819 80.570 1.00 76.88 779 ASP A N 1
ATOM 2572 C CA . ASP A 1 170 ? 4.168 24.779 80.105 1.00 83.71 779 ASP A CA 1
ATOM 2573 C C . ASP A 1 170 ? 4.216 24.203 78.692 1.00 71.55 779 ASP A C 1
ATOM 2574 O O . ASP A 1 170 ? 4.006 23.005 78.491 1.00 80.03 779 ASP A O 1
ATOM 2583 N N . THR A 1 171 ? 4.509 25.054 77.720 1.00 64.81 780 THR A N 1
ATOM 2584 C CA . THR A 1 171 ? 4.640 24.648 76.326 1.00 60.51 780 THR A CA 1
ATOM 2585 C C . THR A 1 171 ? 6.075 24.236 75.998 1.00 54.39 780 THR A C 1
ATOM 2586 O O . THR A 1 171 ? 7.037 24.865 76.462 1.00 48.29 780 THR A O 1
ATOM 2597 N N . ALA A 1 172 ? 6.209 23.206 75.160 1.00 47.44 781 ALA A N 1
ATOM 2598 C CA . ALA A 1 172 ? 7.519 22.730 74.720 1.00 44.66 781 ALA A CA 1
ATOM 2599 C C . ALA A 1 172 ? 7.951 23.401 73.413 1.00 37.56 781 ALA A C 1
ATOM 2600 O O . ALA A 1 172 ? 7.123 23.729 72.556 1.00 39.70 781 ALA A O 1
ATOM 2607 N N . PHE A 1 173 ? 9.252 23.584 73.263 1.00 35.31 782 PHE A N 1
ATOM 2608 C CA . PHE A 1 173 ? 9.825 24.225 72.084 1.00 35.44 782 PHE A CA 1
ATOM 2609 C C . PHE A 1 173 ? 11.096 23.480 71.661 1.00 38.70 782 PHE A C 1
ATOM 2610 O O . PHE A 1 173 ? 11.827 22.941 72.498 1.00 36.05 782 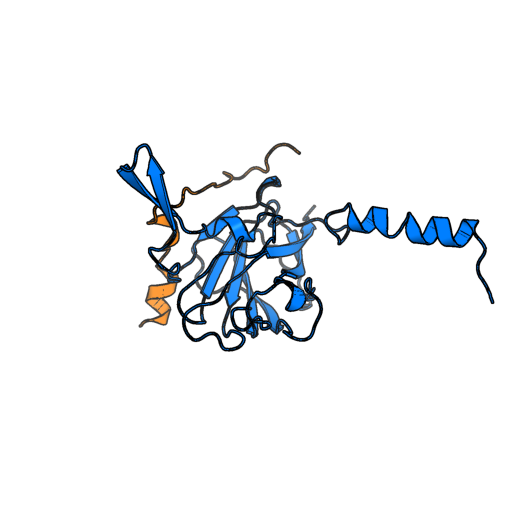PHE A O 1
ATOM 2627 N N . GLN A 1 174 ? 11.354 23.475 70.348 1.00 36.39 783 GLN A N 1
ATOM 2628 C CA . GLN A 1 174 ? 12.658 23.080 69.812 1.00 34.68 783 GLN A CA 1
ATOM 2629 C C . GLN A 1 174 ? 13.377 24.210 69.072 1.00 34.41 783 GLN A C 1
ATOM 2630 O O . GLN A 1 174 ? 14.483 23.987 68.569 1.00 35.32 783 GLN A O 1
ATOM 2644 N N . ILE A 1 175 ? 12.796 25.415 68.989 1.00 33.89 784 ILE A N 1
ATOM 2645 C CA . ILE A 1 175 ? 13.462 26.591 68.428 1.00 31.05 784 ILE A CA 1
ATOM 2646 C C . ILE A 1 175 ? 13.319 27.765 69.398 1.00 34.53 784 ILE A C 1
ATOM 2647 O O . ILE A 1 175 ? 12.217 28.011 69.907 1.00 34.32 784 ILE A O 1
ATOM 2663 N N . VAL A 1 176 ? 14.429 28.479 69.666 1.00 31.27 785 VAL A N 1
ATOM 2664 C CA . VAL A 1 176 ? 14.379 29.702 70.460 1.00 32.29 785 VAL A CA 1
ATOM 2665 C C . VAL A 1 176 ? 15.059 30.849 69.711 1.00 36.34 785 VAL A C 1
ATOM 2666 O O . VAL A 1 176 ? 15.896 30.649 68.824 1.00 39.99 785 VAL A O 1
ATOM 2679 N N . GLU A 1 177 ? 14.693 32.070 70.086 1.00 33.90 786 GLU A N 1
ATOM 2680 C CA . GLU A 1 177 ? 15.269 33.273 69.500 1.00 31.29 786 GLU A CA 1
ATOM 2681 C C . GLU A 1 177 ? 15.812 34.136 70.634 1.00 31.88 786 GLU A C 1
ATOM 2682 O O . GLU A 1 177 ? 15.094 34.407 71.608 1.00 32.28 786 GLU A O 1
ATOM 2694 N N . LEU A 1 178 ? 17.079 34.537 70.511 1.00 30.51 787 LEU A N 1
ATOM 2695 C CA . LEU A 1 178 ? 17.732 35.475 71.421 1.00 28.87 787 LEU A CA 1
ATOM 2696 C C . LEU A 1 178 ? 17.731 36.854 70.776 1.00 30.70 787 LEU A C 1
ATOM 2697 O O . LEU A 1 178 ? 18.181 37.001 69.631 1.00 32.62 787 LEU A O 1
ATOM 2713 N N . ARG A 1 179 ? 17.198 37.856 71.483 1.00 29.47 788 ARG A N 1
ATOM 2714 C CA . ARG A 1 179 ? 17.208 39.237 71.012 1.00 30.72 788 ARG A CA 1
ATOM 2715 C C . ARG A 1 179 ? 18.018 40.097 71.972 1.00 33.28 788 ARG A C 1
ATOM 2716 O O . ARG A 1 179 ? 17.726 40.130 73.185 1.00 33.09 788 ARG A O 1
ATOM 2737 N N . ILE A 1 180 ? 18.996 40.826 71.435 1.00 30.12 789 ILE A N 1
ATOM 2738 C CA . ILE A 1 180 ? 19.819 41.751 72.219 1.00 29.86 789 ILE A CA 1
ATOM 2739 C C . ILE A 1 180 ? 19.345 43.164 71.907 1.00 34.32 789 ILE A C 1
ATOM 2740 O O . ILE A 1 180 ? 19.210 43.528 70.729 1.00 34.76 789 ILE A O 1
ATOM 2756 N N . PHE A 1 181 ? 18.997 43.939 72.963 1.00 32.47 790 PHE A N 1
ATOM 2757 C CA . PHE A 1 181 ? 18.460 45.287 72.799 1.00 33.16 790 PHE A CA 1
ATOM 2758 C C . PHE A 1 181 ? 19.460 46.426 73.097 1.00 35.80 790 PHE A C 1
ATOM 2759 O O . PHE A 1 181 ? 19.215 47.567 72.651 1.00 36.16 790 PHE A O 1
ATOM 2776 N N . SER A 1 182 ? 20.522 46.174 73.862 1.00 34.27 791 SER A N 1
ATOM 2777 C CA . SER A 1 182 ? 21.487 47.213 74.225 1.00 34.88 791 SER A CA 1
ATOM 2778 C C . SER A 1 182 ? 22.807 46.528 74.588 1.00 34.75 791 SER A C 1
ATOM 2779 O O . SER A 1 182 ? 22.844 45.317 74.821 1.00 31.35 791 SER A O 1
ATOM 2787 N N . ASN A 1 183 ? 23.893 47.310 74.613 1.00 33.73 792 ASN A N 1
ATOM 2788 C CA . ASN A 1 183 ? 25.202 46.826 75.063 1.00 30.80 792 ASN A CA 1
ATOM 2789 C C . ASN A 1 183 ? 25.718 47.754 76.173 1.00 28.89 792 ASN A C 1
ATOM 2790 O O . ASN A 1 183 ? 25.012 48.648 76.648 1.00 31.84 792 ASN A O 1
ATOM 2801 N N . TRP A 1 184 ? 26.940 47.490 76.636 1.00 31.93 793 TRP A N 1
ATOM 2802 C CA . TRP A 1 184 ? 27.528 48.252 77.738 1.00 36.14 793 TRP A CA 1
ATOM 2803 C C . TRP A 1 184 ? 28.328 49.476 77.242 1.00 37.29 793 TRP A C 1
ATOM 2804 O O . TRP A 1 184 ? 29.214 49.968 77.959 1.00 34.65 793 TRP A O 1
ATOM 2825 N N . GLY A 1 185 ? 28.011 49.973 76.046 1.00 33.78 794 GLY A N 1
ATOM 2826 C CA . GLY A 1 185 ? 28.451 51.290 75.603 1.00 36.25 794 GLY A CA 1
ATOM 2827 C C . GLY A 1 185 ? 29.391 51.314 74.404 1.00 36.53 794 GLY A C 1
ATOM 2828 O O . GLY A 1 185 ? 29.722 52.409 73.930 1.00 37.21 794 GLY A O 1
ATOM 2832 N N . HIS A 1 186 ? 29.865 50.184 73.888 1.00 37.74 795 HIS A N 1
ATOM 2833 C CA . HIS A 1 186 ? 30.765 50.223 72.734 1.00 38.07 795 HIS A CA 1
ATOM 2834 C C . HIS A 1 186 ? 30.047 50.897 71.570 1.00 36.48 795 HIS A C 1
ATOM 2835 O O . HIS A 1 186 ? 28.916 50.517 71.251 1.00 36.14 795 HIS A O 1
ATOM 2849 N N . PRO A 1 187 ? 30.673 51.857 70.883 1.00 36.67 796 PRO A N 1
ATOM 2850 C CA . PRO A 1 187 ? 29.937 52.618 69.868 1.00 44.17 796 PRO A CA 1
ATOM 2851 C C . PRO A 1 187 ? 29.869 51.975 68.494 1.00 43.39 796 PRO A C 1
ATOM 2852 O O . PRO A 1 187 ? 29.155 52.513 67.633 1.00 44.00 796 PRO A O 1
ATOM 2863 N N . GLU A 1 188 ? 30.593 50.888 68.239 1.00 39.24 797 GLU A N 1
ATOM 2864 C CA . GLU A 1 188 ? 30.618 50.286 66.906 1.00 44.14 797 GLU A CA 1
ATOM 2865 C C . GLU A 1 188 ? 29.974 48.906 66.813 1.00 39.15 797 GLU A C 1
ATOM 2866 O O . GLU A 1 188 ? 29.387 48.600 65.766 1.00 39.07 797 GLU A O 1
ATOM 2878 N N . TYR A 1 189 ? 30.097 48.060 67.857 1.00 34.14 798 TYR A N 1
ATOM 2879 C CA . TYR A 1 189 ? 29.610 46.684 67.810 1.00 33.79 798 TYR A CA 1
ATOM 2880 C C . TYR A 1 189 ? 29.290 46.135 69.204 1.00 32.76 798 TYR A C 1
ATOM 2881 O O . TYR A 1 189 ? 29.565 46.761 70.234 1.00 34.87 798 TYR A O 1
ATOM 2899 N N . THR A 1 190 ? 28.695 44.933 69.195 1.00 29.11 799 THR A N 1
ATOM 2900 C CA . THR A 1 190 ? 28.372 44.084 70.336 1.00 28.93 799 THR A CA 1
ATOM 2901 C C . THR A 1 190 ? 28.907 42.676 70.057 1.00 31.16 799 THR A C 1
ATOM 2902 O O . THR A 1 190 ? 28.818 42.195 68.917 1.00 31.15 799 THR A O 1
ATOM 2913 N N . CYS A 1 191 ? 29.524 42.045 71.079 1.00 32.06 800 CYS A N 1
ATOM 2914 C CA . CYS A 1 191 ? 30.197 40.750 70.959 1.00 33.67 800 CYS A CA 1
ATOM 2915 C C . CYS A 1 191 ? 29.514 39.720 71.852 1.00 32.12 800 CYS A C 1
ATOM 2916 O O . CYS A 1 191 ? 29.298 39.989 73.035 1.00 32.75 800 CYS A O 1
ATOM 2924 N N A LEU A 1 192 ? 29.199 38.543 71.303 0.44 30.02 801 LEU A N 1
ATOM 2925 N N B LEU A 1 192 ? 29.187 38.553 71.282 0.56 29.36 801 LEU A N 1
ATOM 2926 C CA A LEU A 1 192 ? 28.542 37.476 72.064 0.44 29.01 801 LEU A CA 1
ATOM 2927 C CA B LEU A 1 192 ? 28.560 37.454 72.019 0.56 29.04 801 LEU A CA 1
ATOM 2928 C C A LEU A 1 192 ? 29.435 36.237 72.070 0.44 27.46 801 LEU A C 1
ATOM 2929 C C B LEU A 1 192 ? 29.511 36.263 72.059 0.56 27.42 801 LEU A C 1
ATOM 2930 O O A LEU A 1 192 ? 29.680 35.641 71.017 0.44 26.61 801 LEU A O 1
ATOM 2931 O O B LEU A 1 192 ? 29.844 35.700 71.011 0.56 25.66 801 LEU A O 1
ATOM 2962 N N . TYR A 1 193 ? 29.888 35.836 73.266 1.00 27.27 802 TYR A N 1
ATOM 2963 C CA . TYR A 1 193 ? 30.813 34.700 73.401 1.00 27.12 802 TYR A CA 1
ATOM 2964 C C . TYR A 1 193 ? 30.141 33.323 73.452 1.00 25.67 802 TYR A C 1
ATOM 2965 O O . TYR A 1 193 ? 30.570 32.405 72.736 1.00 25.18 802 TYR A O 1
ATOM 2984 N N . ARG A 1 194 ? 29.152 33.118 74.320 1.00 24.85 803 ARG A N 1
ATOM 2985 C CA . ARG A 1 194 ? 28.429 31.850 74.354 1.00 26.63 803 ARG A CA 1
ATOM 2986 C C . ARG A 1 194 ? 27.047 32.029 74.991 1.00 28.95 803 ARG A C 1
ATOM 2987 O O . ARG A 1 194 ? 26.891 32.754 75.993 1.00 29.82 803 ARG A O 1
ATOM 3008 N N . PHE A 1 195 ? 26.061 31.339 74.405 1.00 26.00 804 PHE A N 1
ATOM 3009 C CA . PHE A 1 195 ? 24.671 31.273 74.868 1.00 27.30 804 PHE A CA 1
ATOM 3010 C C . PHE A 1 195 ? 24.264 29.803 75.026 1.00 25.70 804 PHE A C 1
ATOM 3011 O O . PHE A 1 195 ? 24.431 29.012 74.083 1.00 25.95 804 PHE A O 1
ATOM 3028 N N . ARG A 1 196 ? 23.703 29.445 76.184 1.00 27.02 805 ARG A N 1
ATOM 3029 C CA . ARG A 1 196 ? 23.256 28.082 76.487 1.00 26.94 805 ARG A CA 1
ATOM 3030 C C . ARG A 1 196 ? 21.764 28.040 76.866 1.00 27.96 805 ARG A C 1
ATOM 3031 O O . ARG A 1 196 ? 21.213 29.016 77.408 1.00 27.15 805 ARG A O 1
ATOM 3052 N N . VAL A 1 197 ? 21.119 26.891 76.615 1.00 28.14 806 VAL A N 1
ATOM 3053 C CA . VAL A 1 197 ? 19.700 26.666 76.917 1.00 28.33 806 VAL A CA 1
ATOM 3054 C C . VAL A 1 197 ? 19.548 25.378 77.727 1.00 28.90 806 VAL A C 1
ATOM 3055 O O . VAL A 1 197 ? 19.996 24.305 77.296 1.00 28.98 806 VAL A O 1
ATOM 3068 N N . HIS A 1 198 ? 18.870 25.471 78.882 1.00 28.30 807 HIS A N 1
ATOM 3069 C CA . HIS A 1 198 ? 18.694 24.361 79.817 1.00 28.63 807 HIS A CA 1
ATOM 3070 C C . HIS A 1 198 ? 17.209 24.036 80.024 1.00 32.30 807 HIS A C 1
ATOM 3071 O O . HIS A 1 198 ? 16.349 24.924 79.921 1.00 32.13 807 HIS A O 1
ATOM 3085 N N . GLY A 1 199 ? 16.916 22.764 80.317 1.00 34.42 808 GLY A N 1
ATOM 3086 C CA . GLY A 1 199 ? 15.553 22.356 80.632 1.00 37.28 808 GLY A CA 1
ATOM 3087 C C . GLY A 1 199 ? 15.381 20.840 80.667 1.00 39.68 808 GLY A C 1
ATOM 3088 O O . GLY A 1 199 ? 16.337 20.092 80.907 1.00 37.15 808 GLY A O 1
ATOM 3092 N N . GLU A 1 200 ? 14.130 20.411 80.461 1.00 37.93 809 GLU A N 1
ATOM 3093 C CA . GLU A 1 200 ? 13.738 19.014 80.587 1.00 41.80 809 GLU A CA 1
ATOM 3094 C C . GLU A 1 200 ? 13.165 18.503 79.276 1.00 40.40 809 GLU A C 1
ATOM 3095 O O . GLU A 1 200 ? 12.214 19.097 78.749 1.00 39.82 809 GLU A O 1
ATOM 3107 N N . PRO A 1 201 ? 13.678 17.404 78.731 1.00 44.90 810 PRO A N 1
ATOM 3108 C CA . PRO A 1 201 ? 13.163 16.924 77.445 1.00 46.92 810 PRO A CA 1
ATOM 3109 C C . PRO A 1 201 ? 11.786 16.292 77.573 1.00 44.69 810 PRO A C 1
ATOM 3110 O O . PRO A 1 201 ? 11.460 15.662 78.582 1.00 46.05 810 PRO A O 1
ATOM 3121 N N . VAL A 1 202 ? 10.967 16.488 76.541 1.00 43.51 811 VAL A N 1
ATOM 3122 C CA . VAL A 1 202 ? 9.642 15.886 76.537 1.00 52.11 811 VAL A CA 1
ATOM 3123 C C . VAL A 1 202 ? 9.778 14.370 76.449 1.00 64.25 811 VAL A C 1
ATOM 3124 O O . VAL A 1 202 ? 10.635 13.840 75.723 1.00 64.55 811 VAL A O 1
ATOM 3137 N N . LYS A 1 203 ? 8.923 13.669 77.180 1.00 77.77 812 LYS A N 1
ATOM 3138 C CA . LYS A 1 203 ? 8.943 12.216 77.206 1.00 93.47 812 LYS A CA 1
ATOM 3139 C C . LYS A 1 203 ? 7.840 11.663 76.300 1.00 106.39 812 LYS A C 1
ATOM 3140 O O . LYS A 1 203 ? 8.118 11.136 75.220 1.00 108.05 812 LYS A O 1
ATOM 3160 N N . GLU B 2 4 ? 7.369 48.628 56.418 1.00 116.36 8769 GLU B N 1
ATOM 3161 C CA . GLU B 2 4 ? 7.995 49.099 57.650 1.00 121.44 8769 GLU B CA 1
ATOM 3162 C C . GLU B 2 4 ? 9.277 48.313 57.926 1.00 135.83 8769 GLU B C 1
ATOM 3163 O O . GLU B 2 4 ? 9.445 47.193 57.439 1.00 131.89 8769 GLU B O 1
ATOM 3174 N N . GLU B 2 5 ? 10.184 48.915 58.703 1.00 155.36 8770 GLU B N 1
ATOM 3175 C CA . GLU B 2 5 ? 11.452 48.262 59.012 1.00 168.40 8770 GLU B CA 1
ATOM 3176 C C . GLU B 2 5 ? 11.240 47.001 59.841 1.00 171.69 8770 GLU B C 1
ATOM 3177 O O . GLU B 2 5 ? 11.921 45.991 59.631 1.00 177.11 8770 GLU B O 1
ATOM 3189 N N . ASP B 2 6 ? 10.308 47.044 60.796 1.00 165.23 8771 ASP B N 1
ATOM 3190 C CA . ASP B 2 6 ? 10.072 45.885 61.649 1.00 168.93 8771 ASP B CA 1
ATOM 3191 C C . ASP B 2 6 ? 9.630 44.670 60.839 1.00 158.95 8771 ASP B C 1
ATOM 3192 O O . ASP B 2 6 ? 9.971 43.535 61.190 1.00 159.89 8771 ASP B O 1
ATOM 3201 N N . TYR B 2 7 ? 8.883 44.883 59.754 1.00 153.14 8772 TYR B N 1
ATOM 3202 C CA . TYR B 2 7 ? 8.395 43.764 58.956 1.00 152.95 8772 TYR B CA 1
ATOM 3203 C C . TYR B 2 7 ? 9.467 43.205 58.027 1.00 147.45 8772 TYR B C 1
ATOM 3204 O O . TYR B 2 7 ? 9.466 42.002 57.741 1.00 148.74 8772 TYR B O 1
ATOM 3222 N N . SER B 2 8 ? 10.383 44.048 57.549 1.00 131.21 8773 SER B N 1
ATOM 3223 C CA . SER B 2 8 ? 11.431 43.566 56.658 1.00 139.04 8773 SER B CA 1
ATOM 3224 C C . SER B 2 8 ? 12.472 42.731 57.400 1.00 157.87 8773 SER B C 1
ATOM 3225 O O . SER B 2 8 ? 13.005 41.771 56.833 1.00 141.00 8773 SER B O 1
ATOM 3233 N N . CYS B 2 9 ? 12.772 43.073 58.659 1.00 97.10 8774 CYS B N 1
ATOM 3234 C CA . CYS B 2 9 ? 13.804 42.353 59.406 1.00 81.66 8774 CYS B CA 1
ATOM 3235 C C . CYS B 2 9 ? 13.433 40.885 59.581 1.00 75.43 8774 CYS B C 1
ATOM 3236 O O . CYS B 2 9 ? 14.280 40.000 59.421 1.00 67.64 8774 CYS B O 1
ATOM 3243 N N . ALA B 2 10 ? 12.172 40.605 59.904 1.00 87.24 8775 ALA B N 1
ATOM 3244 C CA . ALA B 2 10 ? 11.733 39.220 60.021 1.00 92.61 8775 ALA B CA 1
ATOM 3245 C C . ALA B 2 10 ? 11.968 38.454 58.726 1.00 88.76 8775 ALA B C 1
ATOM 3246 O O . ALA B 2 10 ? 12.331 37.272 58.752 1.00 95.53 8775 ALA B O 1
ATOM 3253 N N . LEU B 2 11 ? 11.785 39.117 57.582 1.00 71.87 8776 LEU B N 1
ATOM 3254 C CA . LEU B 2 11 ? 11.964 38.456 56.295 1.00 77.22 8776 LEU B CA 1
ATOM 3255 C C . LEU B 2 11 ? 13.396 37.994 56.069 1.00 66.27 8776 LEU B C 1
ATOM 3256 O O . LEU B 2 11 ? 13.615 36.966 55.416 1.00 67.31 8776 LEU B O 1
ATOM 3272 N N . SER B 2 12 ? 14.370 38.735 56.591 1.00 59.05 8777 SER B N 1
ATOM 3273 C CA . SER B 2 12 ? 15.765 38.583 56.229 1.00 57.31 8777 SER B CA 1
ATOM 3274 C C . SER B 2 12 ? 16.434 37.421 56.963 1.00 50.43 8777 SER B C 1
ATOM 3275 O O . SER B 2 12 ? 15.953 36.919 57.981 1.00 46.93 8777 SER B O 1
ATOM 3283 N N . ASN B 2 13 ? 17.580 37.010 56.414 1.00 44.00 8778 ASN B N 1
ATOM 3284 C CA . ASN B 2 13 ? 18.477 36.041 57.085 1.00 42.16 8778 ASN B CA 1
ATOM 3285 C C . ASN B 2 13 ? 19.872 36.298 56.472 1.00 40.81 8778 ASN B C 1
ATOM 3286 O O . ASN B 2 13 ? 20.239 35.656 55.498 1.00 41.83 8778 ASN B O 1
ATOM 3297 N N . ASN B 2 14 ? 20.594 37.253 57.048 1.00 40.83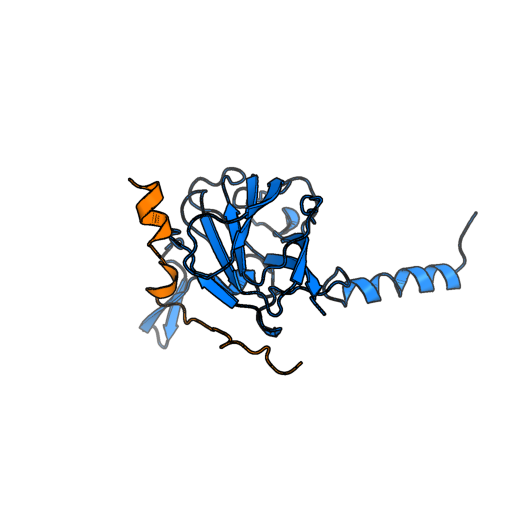 8779 ASN B N 1
ATOM 3298 C CA . ASN B 2 14 ? 21.879 37.635 56.452 1.00 42.20 8779 ASN B CA 1
ATOM 3299 C C . ASN B 2 14 ? 22.921 36.513 56.554 1.00 43.27 8779 ASN B C 1
ATOM 3300 O O . ASN B 2 14 ? 23.778 36.386 55.678 1.00 44.03 8779 ASN B O 1
ATOM 3311 N N . PHE B 2 15 ? 22.865 35.687 57.600 1.00 41.04 8780 PHE B N 1
ATOM 3312 C CA . PHE B 2 15 ? 23.799 34.566 57.736 1.00 42.20 8780 PHE B CA 1
ATOM 3313 C C . PHE B 2 15 ? 23.694 33.603 56.548 1.00 47.69 8780 PHE B C 1
ATOM 3314 O O . PHE B 2 15 ? 24.705 33.056 56.081 1.00 45.15 8780 PHE B O 1
ATOM 3331 N N . ALA B 2 16 ? 22.488 33.413 56.019 1.00 50.14 8781 ALA B N 1
ATOM 3332 C CA . ALA B 2 16 ? 22.294 32.482 54.912 1.00 50.91 8781 ALA B CA 1
ATOM 3333 C C . ALA B 2 16 ? 22.866 32.994 53.595 1.00 54.24 8781 ALA B C 1
ATOM 3334 O O . ALA B 2 16 ? 23.001 32.210 52.644 1.00 58.00 8781 ALA B O 1
ATOM 3341 N N . ARG B 2 17 ? 23.150 34.293 53.481 1.00 55.41 8782 ARG B N 1
ATOM 3342 C CA . ARG B 2 17 ? 23.723 34.846 52.267 1.00 57.48 8782 ARG B CA 1
ATOM 3343 C C . ARG B 2 17 ? 25.157 35.334 52.462 1.00 55.21 8782 ARG B C 1
ATOM 3344 O O . ARG B 2 17 ? 25.620 36.209 51.731 1.00 57.27 8782 ARG B O 1
ATOM 3365 N N . SER B 2 18 ? 25.871 34.758 53.421 1.00 54.65 8783 SER B N 1
ATOM 3366 C CA . SER B 2 18 ? 27.229 35.128 53.780 1.00 53.98 8783 SER B CA 1
ATOM 3367 C C . SER B 2 18 ? 28.207 34.071 53.276 1.00 53.85 8783 SER B C 1
ATOM 3368 O O . SER B 2 18 ? 27.801 33.041 52.735 1.00 54.12 8783 SER B O 1
ATOM 3376 N N . PHE B 2 19 ? 29.504 34.311 53.524 1.00 49.40 8784 PHE B N 1
ATOM 3377 C CA . PHE B 2 19 ? 30.558 33.333 53.264 1.00 53.60 8784 PHE B CA 1
ATOM 3378 C C . PHE B 2 19 ? 30.846 32.406 54.452 1.00 47.61 8784 PHE B C 1
ATOM 3379 O O . PHE B 2 19 ? 31.812 31.641 54.397 1.00 48.24 8784 PHE B O 1
ATOM 3396 N N . HIS B 2 20 ? 30.046 32.457 55.510 1.00 44.04 8785 HIS B N 1
ATOM 3397 C CA . HIS B 2 20 ? 30.182 31.519 56.634 1.00 40.69 8785 HIS B CA 1
ATOM 3398 C C . HIS B 2 20 ? 29.382 30.250 56.359 1.00 45.62 8785 HIS B C 1
ATOM 3399 O O . HIS B 2 20 ? 28.151 30.327 56.257 1.00 47.09 8785 HIS B O 1
ATOM 3413 N N . PRO B 2 21 ? 30.015 29.078 56.241 1.00 45.36 8786 PRO B N 1
ATOM 3414 C CA . PRO B 2 21 ? 29.247 27.842 55.998 1.00 44.02 8786 PRO B CA 1
ATOM 3415 C C . PRO B 2 21 ? 28.249 27.523 57.106 1.00 41.77 8786 PRO B C 1
ATOM 3416 O O . PRO B 2 21 ? 28.527 27.705 58.290 1.00 37.43 8786 PRO B O 1
ATOM 3427 N N . MET B 2 22 ? 27.104 26.983 56.706 1.00 42.41 8787 MET B N 1
ATOM 3428 C CA . MET B 2 22 ? 26.036 26.595 57.622 1.00 42.43 8787 MET B CA 1
ATOM 3429 C C . MET B 2 22 ? 26.119 25.099 57.929 1.00 40.54 8787 MET B C 1
ATOM 3430 O O . MET B 2 22 ? 26.509 24.291 57.080 1.00 40.32 8787 MET B O 1
ATOM 3444 N N . LEU B 2 23 ? 25.736 24.737 59.153 1.00 35.42 8788 LEU B N 1
ATOM 3445 C CA . LEU B 2 23 ? 25.627 23.342 59.581 1.00 34.65 8788 LEU B CA 1
ATOM 3446 C C . LEU B 2 23 ? 24.243 23.145 60.192 1.00 39.32 8788 LEU B C 1
ATOM 3447 O O . LEU B 2 23 ? 23.957 23.696 61.264 1.00 41.49 8788 LEU B O 1
ATOM 3463 N N A ARG B 2 24 ? 23.383 22.385 59.514 0.49 43.82 8789 ARG B N 1
ATOM 3464 N N B ARG B 2 24 ? 23.402 22.343 59.536 0.51 43.74 8789 ARG B N 1
ATOM 3465 C CA A ARG B 2 24 ? 22.038 22.121 60.003 0.49 49.01 8789 ARG B CA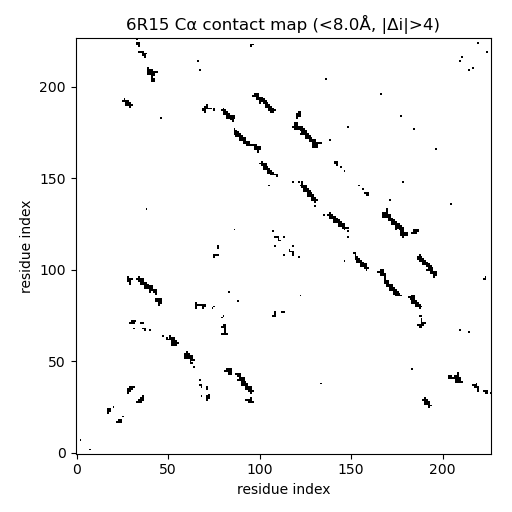 1
ATOM 3466 C CA B ARG B 2 24 ? 22.027 22.119 59.968 0.51 49.10 8789 ARG B CA 1
ATOM 3467 C C A ARG B 2 24 ? 21.836 20.628 60.230 0.49 50.02 8789 ARG B C 1
ATOM 3468 C C B ARG B 2 24 ? 21.762 20.635 60.186 0.51 50.27 8789 ARG B C 1
ATOM 3469 O O A ARG B 2 24 ? 22.229 19.802 59.399 0.49 49.18 8789 ARG B O 1
ATOM 3470 O O B ARG B 2 24 ? 22.028 19.819 59.298 0.51 50.72 8789 ARG B O 1
ATOM 3511 N N . TYR B 2 25 ? 21.220 20.293 61.362 1.00 51.96 8790 TYR B N 1
ATOM 3512 C CA . TYR B 2 25 ? 20.849 18.914 61.682 1.00 55.78 8790 TYR B CA 1
ATOM 3513 C C . TYR B 2 25 ? 19.437 18.648 61.157 1.00 73.15 8790 TYR B C 1
ATOM 3514 O O . TYR B 2 25 ? 18.464 19.222 61.653 1.00 77.43 8790 TYR B O 1
ATOM 3533 N N . THR B 2 26 ? 19.330 17.776 60.154 1.00 84.70 8791 THR B N 1
ATOM 3534 C CA . THR B 2 26 ? 18.062 17.523 59.470 1.00 105.32 8791 THR B CA 1
ATOM 3535 C C . THR B 2 26 ? 17.225 16.529 60.281 1.00 124.39 8791 THR B C 1
ATOM 3536 O O . THR B 2 26 ? 17.052 15.360 59.927 1.00 138.29 8791 THR B O 1
ATOM 3547 N N . ASN B 2 27 ? 16.714 17.023 61.410 1.00 131.72 8792 ASN B N 1
ATOM 3548 C CA . ASN B 2 27 ? 15.671 16.394 62.227 1.00 137.15 8792 ASN B CA 1
ATOM 3549 C C . ASN B 2 27 ? 16.139 15.225 63.084 1.00 127.43 8792 ASN B C 1
ATOM 3550 O O . ASN B 2 27 ? 15.287 14.512 63.643 1.00 138.24 8792 ASN B O 1
ATOM 3561 N N . GLY B 2 28 ? 17.440 15.004 63.225 1.00 100.80 8793 GLY B N 1
ATOM 3562 C CA . GLY B 2 28 ? 17.939 13.989 64.126 1.00 96.91 8793 GLY B CA 1
ATOM 3563 C C . GLY B 2 28 ? 19.194 14.436 64.857 1.00 77.61 8793 GLY B C 1
ATOM 3564 O O . GLY B 2 28 ? 20.114 14.999 64.251 1.00 70.04 8793 GLY B O 1
ATOM 3568 N N . PRO B 2 29 ? 19.253 14.222 66.177 1.00 65.58 8794 PRO B N 1
ATOM 3569 C CA . PRO B 2 29 ? 20.514 14.471 66.884 1.00 61.79 8794 PRO B CA 1
ATOM 3570 C C . PRO B 2 29 ? 21.597 13.530 66.406 1.00 56.02 8794 PRO B C 1
ATOM 3571 O O . PRO B 2 29 ? 21.319 12.383 66.005 1.00 57.31 8794 PRO B O 1
ATOM 3582 N N . PRO B 2 30 ? 22.849 13.986 66.389 1.00 45.60 8795 PRO B N 1
ATOM 3583 C CA . PRO B 2 30 ? 23.949 13.103 66.017 1.00 46.06 8795 PRO B CA 1
ATOM 3584 C C . PRO B 2 30 ? 24.232 12.097 67.122 1.00 46.96 8795 PRO B C 1
ATOM 3585 O O . PRO B 2 30 ? 23.701 12.216 68.242 1.00 42.38 8795 PRO B O 1
ATOM 3596 N N . PRO B 2 31 ? 25.043 11.084 66.838 1.00 43.52 8796 PRO B N 1
ATOM 3597 C CA . PRO B 2 31 ? 25.387 10.105 67.881 1.00 43.61 8796 PRO B CA 1
ATOM 3598 C C . PRO B 2 31 ? 26.121 10.790 69.018 1.00 38.21 8796 PRO B C 1
ATOM 3599 O O . PRO B 2 31 ? 26.918 11.708 68.791 1.00 36.93 8796 PRO B O 1
ATOM 3610 N N . LEU B 2 32 ? 25.818 10.376 70.252 1.00 38.28 8797 LEU B N 1
ATOM 3611 C CA . LEU B 2 32 ? 26.566 10.887 71.407 1.00 38.64 8797 LEU B CA 1
ATOM 3612 C C . LEU B 2 32 ? 26.454 9.951 72.619 1.00 42.45 8797 LEU B C 1
ATOM 3613 O O . LEU B 2 32 ? 25.753 8.941 72.536 1.00 42.84 8797 LEU B O 1
#